Protein AF-A0A8T4J7F3-F1 (afdb_monomer)

Nearest PDB structures (foldseek):
  6cj0-assembly1_B  TM=8.030E-01  e=4.986E-14  Pseudomonas aeruginosa
  1u02-assembly1_A  TM=5.760E-01  e=5.512E-06  Thermoplasma acidophilum
  8hvq-assembly1_B-2  TM=5.254E-01  e=1.521E-05  Staphylococcus lugdunensis
  7myv-assembly1_A  TM=6.287E-01  e=4.673E-04  Plasmodium falciparum 3D7
  7eiy-assembly1_B  TM=3.004E-01  e=2.022E+00  Homo sapiens

Radius of gyration: 18.24 Å; Cα contacts (8 Å, |Δi|>4): 330; chains: 1; bounding box: 51×31×51 Å

Organism: NCBI:txid299421

Foldseek 3Di:
DAEDEPYLTAKYFPVNPPQPDPPVPGAAWDQFFDDPNHRGIIGGPVSLVVVQVVVVPDQYEHFYLAALVRVVRGHRHHDDHQWYHYNQNCFIHGNSHTDPVSNVVLVVVCVQFDQQCVLLVVLVVVCVCCVVLVFFDDKDDGPSFWIKTQGDPVSDDPCSQVVSQVVRVVRQWHWDDDPRMIIIGGNVRHSVVNVVVVVVD

Sequence (201 aa):
MFASDLDRTLIYSAAALGLTVPDAAAPRLLCVEVYESKPLSYLTETAAELLATLAARTVFVPTTTRTREQYGRIHLPGPTPRYAVCANGGHLLVDGESDPDWHARVRERLTECAPLDEVRAHMLRTASGAEESGWVLKERVAEDLFAYLVVDRARLPDTYVKELGDWAAPRGWTVSLQGRKIYAVPRPLTKSAAIAALLVS

InterPro domains:
  IPR023214 HAD superfamily [G3DSA:3.40.50.1000] (1-131)
  IPR036412 HAD-like superfamily [SSF56784] (2-198)

Solvent-accessible surface area (backbone atoms only — not comparable to full-atom values): 11162 Å² total; per-residue (Å²): 114,47,75,40,54,36,80,84,69,61,31,24,38,82,94,62,60,74,81,83,58,61,76,95,69,54,77,60,70,40,77,31,24,59,53,96,92,34,84,47,30,29,34,41,50,69,55,40,55,53,46,20,57,47,41,74,75,38,57,39,26,51,41,28,70,44,37,64,74,63,49,72,44,52,57,70,61,54,70,83,55,52,36,36,30,21,44,27,28,51,31,42,26,53,75,80,41,70,41,63,69,59,31,51,55,46,56,59,57,52,68,80,28,61,57,65,67,60,54,49,51,46,55,54,57,74,42,61,64,27,77,83,65,52,16,63,74,45,80,46,72,44,90,90,66,32,38,35,37,35,43,38,75,93,56,49,64,88,58,50,62,55,54,52,25,66,66,32,42,87,38,38,29,45,54,47,79,55,93,51,31,42,37,44,38,42,63,84,57,30,51,65,60,44,55,52,54,65,76,79,105

Secondary structure (DSSP, 8-state):
-EEE--BTTTBB-GGGS---S-GGGPPPEEEEEEETTEEEEEEEHHHHHHHHHHHTTS-EEEB-SS-HHHHTTB--SSSPPSEEEEGGGTEEEETTEE-HHHHHHHHHHHTTS--HHHHHHHHHHHTTTHHHH--EEEEEEETTTEEEEEE-TTTS-TTHHHHHHHHHGGGTEEEEEETTEEEEEETT--HHHHHHHTT--

Mean predicted aligned error: 3.68 Å

Structure (mmCIF, N/CA/C/O backbone):
data_AF-A0A8T4J7F3-F1
#
_entry.id   AF-A0A8T4J7F3-F1
#
loop_
_atom_site.group_PDB
_atom_site.id
_atom_site.type_symbol
_atom_site.label_atom_id
_atom_site.label_alt_id
_atom_site.label_comp_id
_atom_site.label_asym_id
_atom_site.label_entity_id
_atom_site.label_seq_id
_atom_site.pdbx_PDB_ins_code
_atom_site.Cartn_x
_atom_site.Cartn_y
_atom_site.Cartn_z
_atom_site.occupancy
_atom_site.B_iso_or_equiv
_atom_site.auth_seq_id
_atom_site.auth_comp_id
_atom_site.auth_asym_id
_atom_site.auth_atom_id
_atom_site.pdbx_PDB_model_num
ATOM 1 N N . MET A 1 1 ? -21.076 5.315 3.535 1.00 90.75 1 MET A N 1
ATOM 2 C CA . MET A 1 1 ? -19.843 4.532 3.331 1.00 90.75 1 MET A CA 1
ATOM 3 C C . MET A 1 1 ? -18.663 5.468 3.513 1.00 90.75 1 MET A C 1
ATOM 5 O O . MET A 1 1 ? -18.728 6.590 3.026 1.00 90.75 1 MET A O 1
ATOM 9 N N . PHE A 1 2 ? -17.625 5.029 4.217 1.00 94.81 2 PHE A N 1
ATOM 10 C CA . PHE A 1 2 ? -16.369 5.748 4.409 1.00 94.81 2 PHE A CA 1
ATOM 11 C C . PHE A 1 2 ? -15.221 4.823 3.997 1.00 94.81 2 PHE A C 1
ATOM 13 O O . PHE A 1 2 ? -14.976 3.815 4.657 1.00 94.81 2 PHE A O 1
ATOM 20 N N . ALA A 1 3 ? -14.550 5.140 2.893 1.00 96.44 3 ALA A N 1
ATOM 21 C CA . ALA A 1 3 ? -13.358 4.426 2.453 1.00 96.44 3 ALA A CA 1
ATOM 22 C C . ALA A 1 3 ? -12.115 5.174 2.941 1.00 96.44 3 ALA A C 1
ATOM 24 O O . ALA A 1 3 ? -12.045 6.397 2.812 1.00 96.44 3 ALA A O 1
ATOM 25 N N . SER A 1 4 ? -11.141 4.457 3.498 1.00 96.81 4 SER A N 1
ATOM 26 C CA . SER A 1 4 ? -9.924 5.076 4.028 1.00 96.81 4 SER A CA 1
ATOM 27 C C . SER A 1 4 ? -8.691 4.282 3.649 1.00 96.81 4 SER A C 1
ATOM 29 O O . SER A 1 4 ? -8.689 3.052 3.732 1.00 96.81 4 SER A O 1
ATOM 31 N N . ASP A 1 5 ? -7.634 4.989 3.257 1.00 96.81 5 ASP A N 1
ATOM 32 C CA . ASP A 1 5 ? -6.314 4.380 3.188 1.00 96.81 5 ASP A CA 1
ATOM 33 C C . ASP A 1 5 ? -5.809 4.008 4.588 1.00 96.81 5 ASP A C 1
ATOM 35 O O . ASP A 1 5 ? -6.265 4.547 5.595 1.00 96.81 5 ASP A O 1
ATOM 39 N N . LEU A 1 6 ? -4.872 3.064 4.663 1.00 97.06 6 LEU A N 1
ATOM 40 C CA . LEU A 1 6 ? -4.340 2.585 5.939 1.00 97.06 6 LEU A CA 1
ATOM 41 C C . LEU A 1 6 ? -2.995 3.229 6.254 1.00 97.06 6 LEU A C 1
ATOM 43 O O . LEU A 1 6 ? -2.897 4.045 7.172 1.00 97.06 6 LEU A O 1
ATOM 47 N N . ASP A 1 7 ? -1.957 2.867 5.506 1.00 95.12 7 ASP A N 1
ATOM 48 C CA . ASP A 1 7 ? -0.596 3.308 5.783 1.00 95.12 7 ASP A CA 1
ATOM 49 C C . ASP A 1 7 ? -0.463 4.825 5.642 1.00 95.12 7 ASP A C 1
ATOM 51 O O . ASP A 1 7 ? -0.804 5.407 4.617 1.00 95.12 7 ASP A O 1
ATOM 55 N N . ARG A 1 8 ? 0.074 5.470 6.680 1.00 92.69 8 ARG A N 1
ATOM 56 C CA . ARG A 1 8 ? 0.231 6.931 6.769 1.00 92.69 8 ARG A CA 1
ATOM 57 C C . ARG A 1 8 ? -1.079 7.731 6.733 1.00 92.69 8 ARG A C 1
ATOM 59 O O . ARG A 1 8 ? -1.025 8.948 6.572 1.00 92.69 8 ARG A O 1
ATOM 66 N N . THR A 1 9 ? -2.215 7.067 6.935 1.0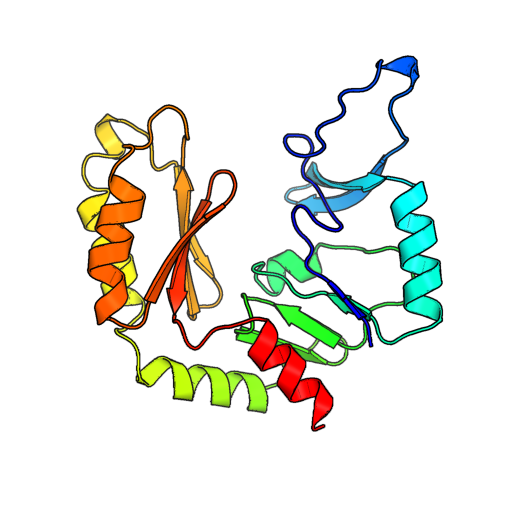0 94.94 9 THR A N 1
ATOM 67 C CA . THR A 1 9 ? -3.536 7.701 7.059 1.00 94.94 9 THR A CA 1
ATOM 68 C C . THR A 1 9 ? -4.198 7.319 8.380 1.00 94.94 9 THR A C 1
ATOM 70 O O . THR A 1 9 ? -4.496 8.187 9.191 1.00 94.94 9 THR A O 1
ATOM 73 N N . LEU A 1 10 ? -4.392 6.019 8.619 1.00 95.69 10 LEU A N 1
ATOM 74 C CA . LEU A 1 10 ? -4.932 5.497 9.877 1.00 95.69 10 LEU A CA 1
ATOM 75 C C . LEU A 1 10 ? -3.856 4.830 10.728 1.00 95.69 10 LEU A C 1
ATOM 77 O O . LEU A 1 10 ? -3.884 4.963 11.945 1.00 95.69 10 LEU A O 1
ATOM 81 N N . ILE A 1 11 ? -2.913 4.126 10.097 1.00 97.50 11 ILE A N 1
ATOM 82 C CA . ILE A 1 11 ? -1.871 3.361 10.784 1.00 97.50 11 ILE A CA 1
ATOM 83 C C . ILE A 1 11 ? -0.475 3.794 10.343 1.00 97.50 11 ILE A C 1
ATOM 85 O O . ILE A 1 11 ? -0.226 4.132 9.182 1.00 97.50 11 ILE A O 1
ATOM 89 N N . TYR A 1 12 ? 0.461 3.755 11.283 1.00 96.88 12 TYR A N 1
ATOM 90 C CA . TYR A 1 12 ? 1.817 4.256 11.113 1.00 96.88 12 TYR A CA 1
ATOM 91 C C . TYR A 1 12 ? 2.817 3.274 11.715 1.00 96.88 12 TYR A C 1
ATOM 93 O O . TYR A 1 12 ? 2.625 2.770 12.817 1.00 96.88 12 TYR A O 1
ATOM 101 N N . SER A 1 13 ? 3.931 3.035 11.025 1.00 95.00 13 SER A N 1
ATOM 102 C CA . SER A 1 13 ? 5.100 2.409 11.654 1.00 95.00 13 SER A CA 1
ATOM 103 C C . SER A 1 13 ? 5.732 3.357 12.672 1.00 95.00 13 SER A C 1
ATOM 105 O O . SER A 1 13 ? 5.628 4.571 12.493 1.00 95.00 13 SER A O 1
ATOM 107 N N . ALA A 1 14 ? 6.517 2.840 13.621 1.00 93.31 14 ALA A N 1
ATOM 108 C CA . ALA A 1 14 ? 7.257 3.667 14.584 1.00 93.31 14 ALA A CA 1
ATOM 109 C C . ALA A 1 14 ? 8.052 4.815 13.920 1.00 93.31 14 ALA A C 1
ATOM 111 O O . ALA A 1 14 ? 7.956 5.967 14.329 1.00 93.31 14 ALA A O 1
ATOM 112 N N . ALA A 1 15 ? 8.745 4.528 12.811 1.00 90.31 15 ALA A N 1
ATOM 113 C CA . ALA A 1 15 ? 9.530 5.513 12.059 1.00 90.31 15 ALA A CA 1
ATOM 114 C C . ALA A 1 15 ? 8.696 6.551 11.275 1.00 90.31 15 ALA A C 1
ATOM 116 O O . ALA A 1 15 ? 9.258 7.467 10.681 1.00 90.31 15 ALA A O 1
ATOM 117 N N . ALA A 1 16 ? 7.372 6.392 11.208 1.00 92.25 16 ALA A N 1
ATOM 118 C CA . ALA A 1 16 ? 6.469 7.250 10.441 1.00 92.25 16 ALA A CA 1
ATOM 119 C C . ALA A 1 16 ? 5.460 8.010 11.314 1.00 92.25 16 ALA A C 1
ATOM 121 O O . ALA A 1 16 ? 4.696 8.795 10.765 1.00 92.25 16 ALA A O 1
ATOM 122 N N . LEU A 1 17 ? 5.452 7.789 12.635 1.00 90.44 17 LEU A N 1
ATOM 123 C CA . LEU A 1 17 ? 4.518 8.441 13.561 1.00 90.44 17 LEU A CA 1
ATOM 124 C C . LEU A 1 17 ? 4.702 9.960 13.634 1.00 90.44 17 LEU A C 1
ATOM 126 O O . LEU A 1 17 ? 3.743 10.666 13.915 1.00 90.44 17 LEU A O 1
ATOM 130 N N . GLY A 1 18 ? 5.922 10.458 13.395 1.00 88.69 18 GLY A N 1
ATOM 131 C CA . GLY A 1 18 ? 6.192 11.897 13.363 1.00 88.69 18 GLY A CA 1
ATOM 132 C C . GLY A 1 18 ? 5.839 12.612 14.670 1.00 88.69 18 GLY A C 1
ATOM 133 O O . GLY A 1 18 ? 5.285 13.705 14.629 1.00 88.69 18 GLY A O 1
ATOM 134 N N . LEU A 1 19 ? 6.120 11.995 15.825 1.00 90.62 19 LEU A N 1
ATOM 135 C CA . LEU A 1 19 ? 5.852 12.586 17.138 1.00 90.62 19 LEU A CA 1
ATOM 136 C C . LEU A 1 19 ? 6.794 13.778 17.375 1.00 90.62 19 LEU A C 1
ATOM 138 O O . LEU A 1 19 ? 7.925 13.604 17.811 1.00 90.62 19 LEU A O 1
ATOM 142 N N . THR A 1 20 ? 6.338 14.987 17.039 1.00 90.81 20 THR A N 1
ATOM 143 C CA . THR A 1 20 ? 7.114 16.240 17.156 1.00 90.81 20 THR A CA 1
ATOM 144 C C . THR A 1 20 ? 6.835 17.006 18.453 1.00 90.81 20 THR A C 1
ATOM 146 O O . THR A 1 20 ? 7.316 18.123 18.627 1.00 90.81 20 THR A O 1
ATOM 149 N N . VAL A 1 21 ? 6.004 16.449 19.335 1.00 91.44 21 VAL A N 1
ATOM 150 C CA . VAL A 1 21 ? 5.673 17.020 20.648 1.00 91.44 21 VAL A CA 1
ATOM 151 C C . VAL A 1 21 ? 6.728 16.625 21.689 1.00 91.44 21 VAL A C 1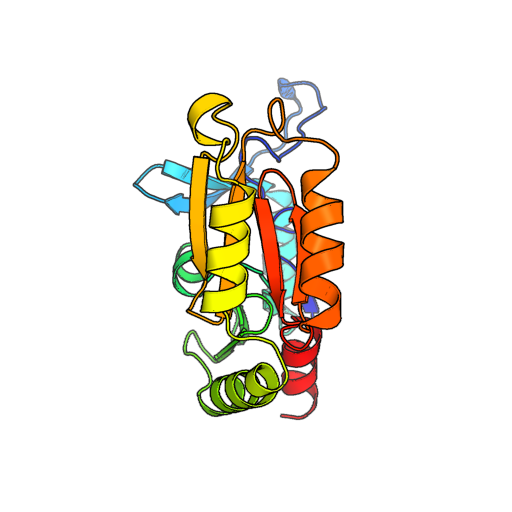
ATOM 153 O O . VAL A 1 21 ? 7.422 15.631 21.479 1.00 91.44 21 VAL A O 1
ATOM 156 N N . PRO A 1 22 ? 6.852 17.352 22.818 1.00 95.88 22 PRO A N 1
ATOM 157 C CA . PRO A 1 22 ? 7.705 16.920 23.922 1.00 95.88 22 PRO A CA 1
ATOM 158 C C . PRO A 1 22 ? 7.355 15.505 24.395 1.00 95.88 22 PRO A C 1
ATOM 160 O O . PRO A 1 22 ? 6.176 15.163 24.461 1.00 95.88 22 PRO A O 1
ATOM 163 N N . ASP A 1 23 ? 8.358 14.723 24.797 1.00 93.88 23 ASP A N 1
ATOM 164 C CA . ASP A 1 23 ? 8.197 13.302 25.148 1.00 93.88 23 ASP A CA 1
ATOM 165 C C . ASP A 1 23 ? 7.091 13.053 26.184 1.00 93.88 23 ASP A C 1
ATOM 167 O O . ASP A 1 23 ? 6.261 12.163 26.018 1.00 93.88 23 ASP A O 1
ATOM 171 N N . ALA A 1 24 ? 7.020 13.887 27.226 1.00 95.38 24 ALA A N 1
ATOM 172 C CA . ALA A 1 24 ? 6.002 13.782 28.275 1.00 95.38 24 ALA A CA 1
ATOM 173 C C . ALA A 1 24 ? 4.568 14.090 27.790 1.00 95.38 24 ALA A C 1
ATOM 175 O O . ALA A 1 24 ? 3.605 13.768 28.481 1.00 95.38 24 ALA A O 1
ATOM 176 N N . ALA A 1 25 ? 4.428 14.721 26.623 1.00 94.75 25 ALA A N 1
ATOM 177 C CA . ALA A 1 25 ? 3.161 15.049 25.977 1.00 94.75 25 ALA A CA 1
ATOM 178 C C . ALA A 1 25 ? 2.859 14.141 24.770 1.00 94.75 25 ALA A C 1
ATOM 180 O O . ALA A 1 25 ? 1.858 14.356 24.082 1.00 94.75 25 ALA A O 1
ATOM 181 N N . ALA A 1 26 ? 3.710 13.147 24.486 1.00 94.81 26 ALA A N 1
ATOM 182 C CA . ALA A 1 26 ? 3.474 12.203 23.405 1.00 94.81 26 ALA A CA 1
ATOM 183 C C . ALA A 1 26 ? 2.156 11.437 23.635 1.00 94.81 26 ALA A C 1
ATOM 185 O O . ALA A 1 26 ? 1.889 10.980 24.751 1.00 94.81 26 ALA A O 1
ATOM 186 N N . PRO A 1 27 ? 1.314 11.281 22.597 1.00 95.44 27 PRO A N 1
ATOM 187 C CA . PRO A 1 27 ? 0.062 10.557 22.735 1.00 95.44 27 PRO A CA 1
ATOM 188 C C . PRO A 1 27 ? 0.329 9.077 23.010 1.00 95.44 27 PRO A C 1
ATOM 190 O O . PRO A 1 27 ? 1.295 8.491 22.517 1.00 95.44 27 PRO A O 1
ATOM 193 N N . ARG A 1 28 ? -0.589 8.445 23.741 1.00 96.19 28 ARG A N 1
ATOM 194 C CA . ARG A 1 28 ? -0.602 6.990 23.889 1.00 96.19 28 ARG A CA 1
ATOM 195 C C . ARG A 1 28 ? -0.909 6.335 22.544 1.00 96.19 28 ARG A C 1
ATOM 197 O O . ARG A 1 28 ? -1.761 6.805 21.783 1.00 96.19 28 ARG A O 1
ATOM 204 N N . LEU A 1 29 ? -0.199 5.249 22.260 1.00 97.12 29 LEU A N 1
ATOM 205 C CA . LEU A 1 29 ? -0.282 4.515 21.003 1.00 97.12 29 LEU A CA 1
ATOM 206 C C . LEU A 1 29 ? -0.864 3.127 21.241 1.00 97.12 29 LEU A C 1
ATOM 208 O O . LEU A 1 29 ? -0.443 2.415 22.150 1.00 97.12 29 LEU A O 1
ATOM 212 N N . LEU A 1 30 ? -1.771 2.726 20.361 1.00 98.00 30 LEU A N 1
ATOM 213 C CA . LEU A 1 30 ? -2.292 1.376 20.263 1.00 98.00 30 LEU A CA 1
ATOM 214 C C . LEU A 1 30 ? -1.576 0.647 19.123 1.00 98.00 30 LEU A C 1
ATOM 216 O O . LEU A 1 30 ? -1.586 1.109 17.982 1.00 98.00 30 LEU A O 1
ATOM 220 N N . CYS A 1 31 ? -0.963 -0.496 19.427 1.00 98.38 31 CYS A N 1
ATOM 221 C CA . CYS A 1 31 ? -0.441 -1.407 18.411 1.00 98.38 31 CYS A CA 1
ATOM 222 C C . CYS A 1 31 ? -1.600 -2.200 17.799 1.00 98.38 31 CYS A C 1
ATOM 224 O O . CYS A 1 31 ? -2.357 -2.838 18.527 1.00 98.38 31 CYS A O 1
ATOM 226 N N . VAL A 1 32 ? -1.715 -2.176 16.473 1.00 98.25 32 VAL A N 1
ATOM 227 C CA . VAL A 1 32 ? -2.786 -2.858 15.724 1.00 98.25 32 VAL A CA 1
ATOM 228 C C . VAL A 1 32 ? -2.256 -3.863 14.710 1.00 98.25 32 VAL A C 1
ATOM 230 O O . VAL A 1 32 ? -3.028 -4.452 13.969 1.00 98.25 32 VAL A O 1
ATOM 233 N N . GLU A 1 33 ? -0.944 -4.059 14.633 1.00 98.50 33 GLU A N 1
ATOM 234 C CA . GLU A 1 33 ? -0.347 -5.039 13.733 1.00 98.50 33 GLU A CA 1
ATOM 235 C C . GLU A 1 33 ? 0.932 -5.597 14.345 1.00 98.50 33 GLU A C 1
ATOM 237 O O . GLU A 1 33 ? 1.810 -4.840 14.770 1.00 98.50 33 GLU A O 1
ATOM 242 N N . VAL A 1 34 ? 1.068 -6.920 14.321 1.00 97.75 34 VAL A N 1
ATOM 243 C CA . VAL A 1 34 ? 2.289 -7.629 14.708 1.00 97.75 34 VAL A CA 1
ATOM 244 C C . VAL A 1 34 ? 2.765 -8.473 13.531 1.00 97.75 34 VAL A C 1
ATOM 246 O O . VAL A 1 34 ? 1.981 -9.151 12.871 1.00 97.75 34 VAL A O 1
ATOM 249 N N . TYR A 1 35 ? 4.069 -8.449 13.276 1.00 96.44 35 TYR A N 1
ATOM 250 C CA . TYR A 1 35 ? 4.712 -9.263 12.252 1.00 96.44 35 TYR A CA 1
ATOM 251 C C . TYR A 1 35 ? 6.017 -9.840 12.795 1.00 96.44 35 TYR A C 1
ATOM 253 O O . TYR A 1 35 ? 6.804 -9.110 13.391 1.00 96.44 35 TYR A O 1
ATOM 261 N N . GLU A 1 36 ? 6.239 -11.147 12.622 1.00 95.88 36 GLU A N 1
ATOM 262 C CA . GLU A 1 36 ? 7.407 -11.856 13.181 1.00 95.88 36 GLU A CA 1
ATOM 263 C C . GLU A 1 36 ? 7.595 -11.581 14.688 1.00 95.88 36 GLU A C 1
ATOM 265 O O . GLU A 1 36 ? 8.696 -11.299 15.161 1.00 95.88 36 GLU A O 1
ATOM 270 N N . SER A 1 37 ? 6.486 -11.604 15.436 1.00 96.12 37 SER A N 1
ATOM 271 C CA . SER A 1 37 ? 6.429 -11.302 16.877 1.00 96.12 37 SER A CA 1
ATOM 272 C C . SER A 1 37 ? 6.894 -9.890 17.259 1.00 96.12 37 SER A C 1
ATOM 274 O O . SER A 1 37 ? 7.160 -9.619 18.429 1.00 96.12 37 SER A O 1
ATOM 276 N N . LYS A 1 38 ? 6.978 -8.970 16.292 1.00 97.25 38 LYS A N 1
ATOM 277 C CA . LYS A 1 38 ? 7.355 -7.572 16.507 1.00 97.25 38 LYS A CA 1
ATOM 278 C C . LYS A 1 38 ? 6.173 -6.647 16.208 1.00 97.25 38 LYS A C 1
ATOM 280 O O . LYS A 1 38 ? 5.572 -6.763 15.137 1.00 97.25 38 LYS A O 1
ATOM 285 N N . PRO A 1 39 ? 5.848 -5.713 17.116 1.00 97.44 39 PRO A N 1
ATOM 286 C CA . PRO A 1 39 ? 4.925 -4.619 16.838 1.00 97.44 39 PRO A CA 1
ATOM 287 C C . PRO A 1 39 ? 5.328 -3.846 15.577 1.00 97.44 39 PRO A C 1
ATOM 289 O O . PRO A 1 39 ? 6.474 -3.404 15.457 1.00 97.44 39 PRO A O 1
ATOM 292 N N . LEU A 1 40 ? 4.399 -3.694 14.634 1.00 97.38 40 LEU A N 1
ATOM 293 C CA . LEU A 1 40 ? 4.685 -3.139 13.312 1.00 97.38 40 LEU A CA 1
ATOM 294 C C . LEU A 1 40 ? 3.948 -1.825 13.045 1.00 97.38 40 LEU A C 1
ATOM 296 O O . LEU A 1 40 ? 4.592 -0.856 12.631 1.00 97.38 40 LEU A O 1
ATOM 300 N N . SER A 1 41 ? 2.639 -1.779 13.299 1.00 98.00 41 SER A N 1
ATOM 301 C CA . SER A 1 41 ? 1.805 -0.609 13.001 1.00 98.00 41 SER A CA 1
ATOM 302 C C . SER A 1 41 ? 0.987 -0.159 14.202 1.00 98.00 41 SER A C 1
ATOM 304 O O . SER A 1 41 ? 0.474 -0.970 14.974 1.00 98.00 41 SER A O 1
ATOM 306 N N . TYR A 1 42 ? 0.850 1.157 14.316 1.00 98.25 42 TYR A N 1
ATOM 307 C CA . TYR A 1 42 ? 0.246 1.836 15.449 1.00 98.25 42 TYR A CA 1
ATOM 308 C C . TYR A 1 42 ? -0.711 2.930 14.992 1.00 98.25 42 TYR A C 1
ATOM 310 O O . TYR A 1 42 ? -0.558 3.490 13.905 1.00 98.25 42 TYR A O 1
ATOM 318 N N . LEU A 1 43 ? -1.636 3.288 15.870 1.00 97.56 43 LEU A N 1
ATOM 319 C CA . LEU A 1 43 ? -2.422 4.517 15.805 1.00 97.56 43 LEU A CA 1
ATOM 320 C C . LEU A 1 43 ? -2.590 5.086 17.218 1.00 97.56 43 LEU A C 1
ATOM 322 O O . LEU A 1 43 ? -2.330 4.385 18.193 1.00 97.56 43 LEU A O 1
ATOM 326 N N . THR A 1 44 ? -2.955 6.358 17.362 1.00 97.12 44 THR A N 1
ATOM 327 C CA . THR A 1 44 ? -3.159 6.946 18.699 1.00 97.12 44 THR A CA 1
ATOM 328 C C . THR A 1 44 ? -4.425 6.390 19.345 1.00 97.12 44 THR A C 1
ATOM 330 O O . THR A 1 44 ? -5.391 6.105 18.646 1.00 97.12 44 THR A O 1
ATOM 333 N N . GLU A 1 45 ? -4.482 6.279 20.673 1.00 97.12 45 GLU A N 1
ATOM 334 C CA . GLU A 1 45 ? -5.713 5.816 21.347 1.00 97.12 45 GLU A CA 1
ATOM 335 C C . GLU A 1 45 ? -6.938 6.679 20.978 1.00 97.12 45 GLU A C 1
ATOM 337 O O . GLU A 1 45 ? -8.011 6.146 20.709 1.00 97.12 45 GLU A O 1
ATOM 342 N N . THR A 1 46 ? -6.765 7.993 20.805 1.00 96.31 46 THR A N 1
ATOM 343 C CA . THR A 1 46 ? -7.832 8.879 20.308 1.00 96.31 46 THR A CA 1
ATOM 344 C C . THR A 1 46 ? -8.310 8.500 18.901 1.00 96.31 46 THR A C 1
ATOM 346 O O . THR A 1 46 ? -9.511 8.470 18.640 1.00 96.31 46 THR A O 1
ATOM 349 N N . ALA A 1 47 ? -7.396 8.187 17.974 1.00 96.62 47 ALA A N 1
ATOM 350 C CA . ALA A 1 47 ? -7.779 7.723 16.641 1.00 96.62 47 ALA A CA 1
ATOM 351 C C . ALA A 1 47 ? -8.502 6.367 16.702 1.00 96.62 47 ALA A C 1
ATOM 353 O O . ALA A 1 47 ? -9.405 6.127 15.900 1.00 96.62 47 ALA A O 1
ATOM 354 N N . ALA A 1 48 ? -8.152 5.510 17.667 1.00 97.75 48 ALA A N 1
ATOM 355 C CA . ALA A 1 48 ? -8.791 4.213 17.865 1.00 97.75 48 ALA A CA 1
ATOM 356 C C . ALA A 1 48 ? -10.269 4.366 18.236 1.00 97.75 48 ALA A C 1
ATOM 358 O O . ALA A 1 48 ? -11.137 3.744 17.622 1.00 97.75 48 ALA A O 1
ATOM 359 N N . GLU A 1 49 ? -10.554 5.232 19.207 1.00 97.88 49 GLU A N 1
ATOM 360 C CA . GLU A 1 49 ? -11.909 5.525 19.680 1.00 97.88 49 GLU A CA 1
ATOM 361 C C . GLU A 1 49 ? -12.776 6.153 18.582 1.00 97.88 49 GLU A C 1
ATOM 363 O O . GLU A 1 49 ? -13.927 5.750 18.370 1.00 97.88 49 GLU A O 1
ATOM 368 N N . LEU A 1 50 ? -12.214 7.114 17.841 1.00 97.56 50 LEU A N 1
ATOM 369 C CA . LEU A 1 50 ? -12.901 7.763 16.724 1.00 97.56 50 LEU A CA 1
ATOM 370 C C . LEU A 1 50 ? -13.210 6.770 15.602 1.00 97.56 50 LEU A C 1
ATOM 372 O O . LEU A 1 50 ? -14.329 6.767 15.084 1.00 97.56 50 LEU A O 1
ATOM 376 N N . LEU A 1 51 ? -12.252 5.907 15.252 1.00 97.69 51 LEU A N 1
ATOM 377 C CA . LEU A 1 51 ? -12.443 4.885 14.228 1.00 97.69 51 LEU A CA 1
ATOM 378 C C . LEU A 1 51 ? -13.533 3.888 14.633 1.00 97.69 51 LEU A C 1
ATOM 380 O O . LEU A 1 51 ? -14.425 3.623 13.831 1.00 97.69 51 LEU A O 1
ATOM 384 N N . ALA A 1 52 ? -13.514 3.396 15.874 1.00 97.38 52 ALA A N 1
ATOM 385 C CA . ALA A 1 52 ? -14.532 2.474 16.373 1.00 97.38 52 ALA A CA 1
ATOM 386 C C . ALA A 1 52 ? -15.935 3.105 16.349 1.00 97.38 52 ALA A C 1
ATOM 388 O O . ALA A 1 52 ? -16.898 2.481 15.897 1.00 97.38 52 ALA A O 1
ATOM 389 N N . THR A 1 53 ? -16.044 4.369 16.767 1.00 97.38 53 THR A N 1
ATOM 390 C CA . THR A 1 53 ? -17.305 5.126 16.744 1.00 97.38 53 THR A CA 1
ATOM 391 C C . THR A 1 53 ? -17.819 5.329 15.319 1.00 97.38 53 THR A C 1
ATOM 393 O O . THR A 1 53 ? -19.014 5.183 15.057 1.00 97.38 53 THR A O 1
ATOM 396 N N . LEU A 1 54 ? -16.928 5.660 14.382 1.00 96.50 54 LEU A N 1
ATOM 397 C CA . LEU A 1 54 ? -17.271 5.831 12.973 1.00 96.50 54 LEU A CA 1
ATOM 398 C C . LEU A 1 54 ? -17.720 4.503 12.352 1.00 96.50 54 LEU A C 1
ATOM 400 O O . LEU A 1 54 ? -18.782 4.453 11.730 1.00 96.50 54 LEU A O 1
ATOM 404 N N . ALA A 1 55 ? -16.957 3.429 12.563 1.00 96.31 55 ALA A N 1
ATOM 405 C CA . ALA A 1 55 ? -17.237 2.102 12.019 1.00 96.31 55 ALA A CA 1
ATOM 406 C C . ALA A 1 55 ? -18.545 1.498 12.559 1.00 96.31 55 ALA A C 1
ATOM 408 O O . ALA A 1 55 ? -19.208 0.745 11.854 1.00 96.31 55 ALA A O 1
ATOM 409 N N . ALA A 1 56 ? -18.973 1.873 13.769 1.00 96.06 56 ALA A N 1
ATOM 410 C CA . ALA A 1 56 ? -20.273 1.477 14.312 1.00 96.06 56 ALA A CA 1
ATOM 411 C C . ALA A 1 56 ? -21.471 2.188 13.647 1.00 96.06 56 ALA A C 1
ATOM 413 O O . ALA A 1 56 ? -22.606 1.735 13.774 1.00 96.06 56 ALA A O 1
ATOM 414 N N . ARG A 1 57 ? -21.247 3.319 12.962 1.00 96.62 57 ARG A N 1
ATOM 415 C CA . ARG A 1 57 ? -22.311 4.188 12.419 1.00 96.62 57 ARG A CA 1
ATOM 416 C C . ARG A 1 57 ? -22.353 4.238 10.895 1.00 96.62 57 ARG A C 1
ATOM 418 O O . ARG A 1 57 ? -23.299 4.784 10.329 1.00 96.62 57 ARG A O 1
ATOM 425 N N . THR A 1 58 ? -21.333 3.727 10.212 1.00 95.69 58 THR A N 1
ATOM 426 C CA . THR A 1 58 ? -21.272 3.703 8.749 1.00 95.69 58 THR A CA 1
ATOM 427 C C . THR A 1 58 ? -20.499 2.493 8.248 1.00 95.69 58 THR A C 1
ATOM 429 O O . THR A 1 58 ? -19.667 1.935 8.954 1.00 95.69 58 THR A O 1
ATOM 432 N N . VAL A 1 59 ? -20.734 2.119 6.989 1.00 96.06 59 VAL A N 1
ATOM 433 C CA . VAL A 1 59 ? -19.924 1.106 6.303 1.00 96.06 59 VAL A CA 1
ATOM 434 C C . VAL A 1 59 ? -18.513 1.656 6.114 1.00 96.06 59 VAL A C 1
ATOM 436 O O . VAL A 1 59 ? -18.298 2.521 5.261 1.00 96.06 59 VAL A O 1
ATOM 439 N N . PHE A 1 60 ? -17.578 1.173 6.925 1.00 97.38 60 PHE A N 1
ATOM 440 C CA . PHE A 1 60 ? -16.156 1.463 6.813 1.00 97.38 60 PHE A CA 1
ATOM 441 C C . PHE A 1 60 ? -15.482 0.477 5.850 1.00 97.38 60 PHE A C 1
ATOM 443 O O . PHE A 1 60 ? -15.711 -0.726 5.949 1.00 97.38 60 PHE A O 1
ATOM 450 N N . VAL A 1 61 ? -14.665 0.990 4.925 1.00 98.19 61 VAL A N 1
ATOM 451 C CA . VAL A 1 61 ? -13.949 0.194 3.917 1.00 98.19 61 VAL A CA 1
ATOM 452 C C . VAL A 1 61 ? -12.450 0.533 3.942 1.00 98.19 61 VAL A C 1
ATOM 454 O O . VAL A 1 61 ? -12.014 1.500 3.303 1.00 98.19 61 VAL A O 1
ATOM 457 N N . PRO A 1 62 ? -11.626 -0.238 4.673 1.00 98.19 62 PRO A N 1
ATOM 458 C CA . PRO A 1 62 ? -10.171 -0.182 4.559 1.00 98.19 62 PRO A CA 1
ATOM 459 C C . PRO A 1 62 ? -9.724 -0.348 3.111 1.00 98.19 62 PRO A C 1
ATOM 461 O O . PRO A 1 62 ? -10.185 -1.254 2.427 1.00 98.19 62 PRO A O 1
ATOM 464 N N . THR A 1 63 ? -8.835 0.515 2.628 1.00 97.94 63 THR A N 1
ATOM 465 C CA . THR A 1 63 ? -8.471 0.569 1.208 1.00 97.94 63 THR A CA 1
ATOM 466 C C . THR A 1 63 ? -6.967 0.764 1.026 1.00 97.94 63 THR A C 1
ATOM 468 O O . THR A 1 63 ? -6.464 1.882 0.974 1.00 97.94 63 THR A O 1
ATOM 471 N N . THR A 1 64 ? -6.216 -0.326 0.890 1.00 97.25 64 THR A N 1
ATOM 472 C CA . THR A 1 64 ? -4.753 -0.342 1.039 1.00 97.25 64 THR A CA 1
ATOM 473 C C . THR A 1 64 ? -4.009 -0.896 -0.183 1.00 97.25 64 THR A C 1
ATOM 475 O O . THR A 1 64 ? -4.555 -1.619 -1.018 1.00 97.25 64 THR A O 1
ATOM 478 N N . THR A 1 65 ? -2.731 -0.531 -0.310 1.00 95.62 65 THR A N 1
ATOM 479 C CA . THR A 1 65 ? -1.780 -1.173 -1.236 1.00 95.62 65 THR A CA 1
ATOM 480 C C . THR A 1 65 ? -1.237 -2.495 -0.691 1.00 95.62 65 THR A C 1
ATOM 482 O O . THR A 1 65 ? -0.628 -3.249 -1.441 1.00 95.62 65 THR A O 1
ATOM 485 N N . ARG A 1 66 ? -1.450 -2.802 0.593 1.00 96.25 66 ARG A N 1
ATOM 486 C CA . ARG A 1 66 ? -1.025 -4.063 1.215 1.00 96.25 66 ARG A CA 1
ATOM 487 C C . ARG A 1 66 ? -1.688 -5.275 0.565 1.00 96.25 66 ARG A C 1
ATOM 489 O O . ARG A 1 66 ? -2.844 -5.201 0.150 1.00 96.25 66 ARG A O 1
ATOM 496 N N . THR A 1 67 ? -0.961 -6.391 0.507 1.00 97.81 67 THR A N 1
ATOM 497 C CA . THR A 1 67 ? -1.519 -7.696 0.104 1.00 97.81 67 THR A CA 1
ATOM 498 C C . THR A 1 67 ? -2.597 -8.149 1.089 1.00 97.81 67 THR A C 1
ATOM 500 O O . THR A 1 67 ? -2.691 -7.609 2.195 1.00 97.81 67 THR A O 1
ATOM 503 N N . ARG A 1 68 ? -3.399 -9.157 0.727 1.00 97.75 68 ARG A N 1
ATOM 504 C CA . ARG A 1 68 ? -4.415 -9.708 1.637 1.00 97.75 68 ARG A CA 1
ATOM 505 C C . ARG A 1 68 ? -3.772 -10.275 2.896 1.00 97.75 68 ARG A C 1
ATOM 507 O O . ARG A 1 68 ? -4.223 -9.982 3.995 1.00 97.75 68 ARG A O 1
ATOM 514 N N . GLU A 1 69 ? -2.657 -10.988 2.744 1.00 97.44 69 GLU A N 1
ATOM 515 C CA . GLU A 1 69 ? -1.879 -11.514 3.870 1.00 97.44 69 GLU A CA 1
ATOM 516 C C . GLU A 1 69 ? -1.393 -10.399 4.813 1.00 97.44 69 GLU A C 1
ATOM 518 O O . GLU A 1 69 ? -1.480 -10.522 6.031 1.00 97.44 69 GLU A O 1
ATOM 523 N N . GLN A 1 70 ? -0.896 -9.285 4.265 1.00 97.44 70 GLN A N 1
ATOM 524 C CA . GLN A 1 70 ? -0.456 -8.138 5.063 1.00 97.44 70 GLN A CA 1
ATOM 525 C C . GLN A 1 70 ? -1.627 -7.426 5.746 1.00 97.44 70 GLN A C 1
ATOM 527 O O .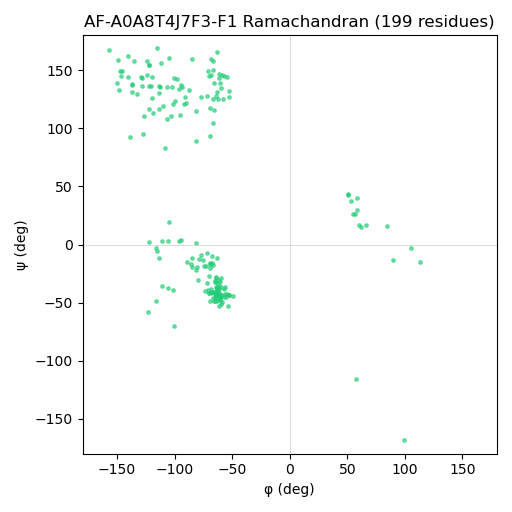 GLN A 1 70 ? -1.479 -6.966 6.874 1.00 97.44 70 GLN A O 1
ATOM 532 N N . TYR A 1 71 ? -2.770 -7.310 5.069 1.00 98.19 71 TYR A N 1
ATOM 533 C C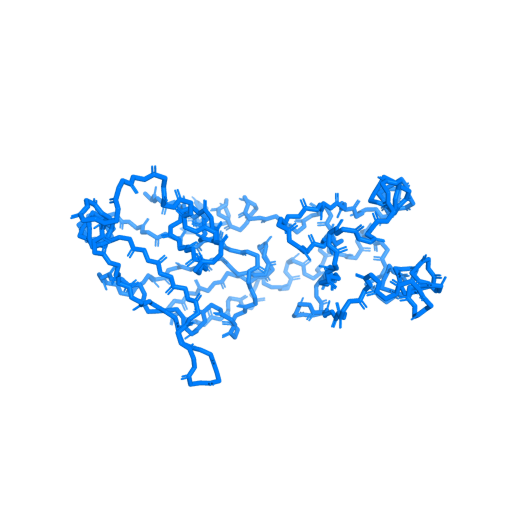A . TYR A 1 71 ? -3.984 -6.738 5.643 1.00 98.19 71 TYR A CA 1
ATOM 534 C C . TYR A 1 71 ? -4.546 -7.611 6.772 1.00 98.19 71 TYR A C 1
ATOM 536 O O . TYR A 1 71 ? -4.906 -7.081 7.817 1.00 98.19 71 TYR A O 1
ATOM 544 N N . GLY A 1 72 ? -4.530 -8.937 6.615 1.00 97.31 72 GLY A N 1
ATOM 545 C CA . GLY A 1 72 ? -5.037 -9.889 7.609 1.00 97.31 72 GLY A CA 1
ATOM 546 C C . GLY A 1 72 ? -4.293 -9.880 8.950 1.00 97.31 72 GLY A C 1
ATOM 547 O O . GLY A 1 72 ? -4.779 -10.448 9.919 1.00 97.31 72 GLY A O 1
ATOM 548 N N . ARG A 1 73 ? -3.134 -9.215 9.034 1.00 97.69 73 ARG A N 1
ATOM 549 C CA . ARG A 1 73 ? -2.388 -9.005 10.288 1.00 97.69 73 ARG A CA 1
ATOM 550 C C . ARG A 1 73 ? -2.874 -7.788 11.077 1.00 97.69 73 ARG A C 1
ATOM 552 O O . ARG A 1 73 ? -2.419 -7.578 12.201 1.00 97.69 73 ARG A O 1
ATOM 559 N N . ILE A 1 74 ? -3.715 -6.946 10.474 1.00 98.00 74 ILE A N 1
ATOM 560 C CA . ILE A 1 74 ? -4.156 -5.678 11.051 1.00 98.00 74 ILE A CA 1
ATOM 561 C C . ILE A 1 74 ? -5.444 -5.907 11.837 1.00 98.00 74 ILE A C 1
ATOM 563 O O . ILE A 1 74 ? -6.468 -6.304 11.286 1.00 98.00 74 ILE A O 1
ATOM 567 N N . HIS A 1 75 ? -5.409 -5.593 13.125 1.00 96.38 75 HIS A N 1
ATOM 568 C CA . HIS A 1 75 ? -6.541 -5.668 14.039 1.00 96.38 75 HIS A CA 1
ATOM 569 C C . HIS A 1 75 ? -7.004 -4.245 14.377 1.00 96.38 75 HIS A C 1
ATOM 571 O O . HIS A 1 75 ? -6.595 -3.661 15.382 1.00 96.38 75 HIS A O 1
ATOM 577 N N . LEU A 1 76 ? -7.821 -3.656 13.497 1.00 96.94 76 LEU A N 1
ATOM 578 C CA . LEU A 1 76 ? -8.381 -2.321 13.723 1.00 96.94 76 LEU A CA 1
ATOM 579 C C . LEU A 1 76 ? -9.429 -2.345 14.853 1.00 96.94 76 LEU A C 1
ATOM 581 O O . LEU A 1 76 ? -10.172 -3.318 14.976 1.00 96.94 76 LEU A O 1
ATOM 585 N N . PRO A 1 77 ? -9.520 -1.276 15.663 1.00 96.38 77 PRO A N 1
ATOM 586 C CA . PRO A 1 77 ? -10.539 -1.152 16.697 1.00 96.38 77 PRO A CA 1
ATOM 587 C C . PRO A 1 77 ? -11.940 -0.986 16.093 1.00 96.38 77 PRO A C 1
ATOM 589 O O . PRO A 1 77 ? -12.120 -0.313 15.077 1.00 96.38 77 PRO A O 1
ATOM 592 N N . GLY A 1 78 ? -12.941 -1.544 16.775 1.00 95.38 78 GLY A N 1
ATOM 593 C CA . GLY A 1 78 ? -14.341 -1.510 16.354 1.00 95.38 78 GLY A CA 1
ATOM 594 C C . GLY A 1 78 ? -14.799 -2.793 15.652 1.00 95.38 78 GLY A C 1
ATOM 595 O O . GLY A 1 78 ? -14.117 -3.816 15.721 1.00 95.38 78 GLY A O 1
ATOM 596 N N . PRO A 1 79 ? -15.985 -2.767 15.017 1.00 95.25 79 PRO A N 1
ATOM 597 C CA . PRO A 1 79 ? -16.507 -3.909 14.274 1.00 95.25 79 PRO A CA 1
ATOM 598 C C . PRO A 1 79 ? -15.586 -4.297 13.113 1.00 95.25 79 PRO A C 1
ATOM 600 O O . PRO A 1 79 ? -15.042 -3.426 12.431 1.00 95.25 79 PRO A O 1
ATOM 603 N N . THR A 1 80 ? -15.465 -5.599 12.845 1.00 95.06 80 THR A N 1
ATOM 604 C CA . THR A 1 80 ? -14.748 -6.096 11.666 1.00 95.06 80 THR A CA 1
ATOM 605 C C . THR A 1 80 ? -15.380 -5.521 10.393 1.00 95.06 80 THR A C 1
ATOM 607 O O . THR A 1 80 ? -16.588 -5.681 10.193 1.00 95.06 80 THR A O 1
ATOM 610 N N . PRO A 1 81 ? -14.605 -4.851 9.521 1.00 96.50 81 PRO A N 1
ATOM 611 C CA . PRO A 1 81 ? -15.134 -4.312 8.277 1.00 96.50 81 PRO A CA 1
ATOM 612 C C . PRO A 1 81 ? -15.658 -5.429 7.375 1.00 96.50 81 PRO A C 1
ATOM 614 O O . PRO A 1 81 ? -14.915 -6.346 7.030 1.00 96.50 81 PRO A O 1
ATOM 617 N N . ARG A 1 82 ? -16.922 -5.319 6.949 1.00 96.50 82 ARG A N 1
ATOM 618 C CA . ARG A 1 82 ? -17.519 -6.233 5.962 1.00 96.50 82 ARG A CA 1
ATOM 619 C C . ARG A 1 82 ? -16.789 -6.186 4.622 1.00 96.50 82 ARG A C 1
ATOM 621 O O . ARG A 1 82 ? -16.673 -7.205 3.956 1.00 96.50 82 ARG A O 1
ATOM 628 N N . TYR A 1 83 ? -16.311 -5.010 4.223 1.00 98.06 83 TYR A N 1
ATOM 629 C CA . TYR A 1 83 ? -15.593 -4.828 2.968 1.00 98.06 83 TYR A CA 1
ATOM 630 C C . TYR A 1 83 ? -14.184 -4.316 3.219 1.00 98.06 83 TYR A C 1
ATOM 632 O O . TYR A 1 83 ? -13.983 -3.463 4.083 1.00 98.06 83 TYR A O 1
ATOM 640 N N . ALA A 1 84 ? -13.227 -4.768 2.414 1.00 98.44 84 ALA A N 1
ATOM 641 C CA . ALA A 1 84 ? -11.895 -4.177 2.352 1.00 98.44 84 ALA A CA 1
ATOM 642 C C . ALA A 1 84 ? -11.341 -4.240 0.929 1.00 98.44 84 ALA A C 1
ATOM 644 O O . ALA A 1 84 ? -11.626 -5.163 0.177 1.00 98.44 84 ALA A O 1
ATOM 645 N N . VAL A 1 85 ? -10.522 -3.267 0.558 1.00 98.56 85 VAL A N 1
ATOM 646 C CA . VAL A 1 85 ? -9.801 -3.241 -0.711 1.00 98.56 85 VAL A CA 1
ATOM 647 C C . VAL A 1 85 ? -8.322 -3.461 -0.423 1.00 98.56 85 VAL A C 1
ATOM 649 O O . VAL A 1 85 ? -7.687 -2.662 0.268 1.00 98.56 85 VAL A O 1
ATOM 652 N N . CYS A 1 86 ? -7.763 -4.530 -0.979 1.00 98.50 86 CYS A N 1
ATOM 653 C CA . CYS A 1 86 ? -6.352 -4.886 -0.856 1.00 98.50 86 CYS A CA 1
ATOM 654 C C . CYS A 1 86 ? -5.650 -4.814 -2.216 1.00 98.50 86 CYS A C 1
ATOM 656 O O . CYS A 1 86 ? -6.280 -4.679 -3.269 1.00 98.50 86 CYS A O 1
ATOM 658 N N . ALA A 1 87 ? -4.320 -4.906 -2.189 1.00 97.75 87 ALA A N 1
ATOM 659 C CA . ALA A 1 87 ? -3.458 -4.933 -3.366 1.00 97.75 87 ALA A CA 1
ATOM 660 C C . ALA A 1 87 ? -3.764 -3.787 -4.351 1.00 97.75 87 ALA A C 1
ATOM 662 O O . ALA A 1 87 ? -3.859 -3.990 -5.558 1.00 97.75 87 ALA A O 1
ATOM 663 N N . ASN A 1 88 ? -3.975 -2.579 -3.816 1.00 97.44 88 ASN A N 1
ATOM 664 C CA . ASN A 1 88 ? -4.281 -1.367 -4.580 1.00 97.44 88 ASN A CA 1
ATOM 665 C C . ASN A 1 88 ? -5.541 -1.461 -5.464 1.00 97.44 88 ASN A C 1
ATOM 667 O O . ASN A 1 88 ? -5.609 -0.808 -6.501 1.00 97.44 88 ASN A O 1
ATOM 671 N N . GLY A 1 89 ? -6.536 -2.256 -5.064 1.00 97.50 89 GLY A N 1
ATOM 672 C CA . GLY A 1 89 ? -7.728 -2.518 -5.880 1.00 97.50 89 GLY A CA 1
ATOM 673 C C . GLY A 1 89 ? -7.745 -3.899 -6.526 1.00 97.50 89 GLY A C 1
ATOM 674 O O . GLY A 1 89 ? -8.726 -4.250 -7.169 1.00 97.50 89 GLY A O 1
ATOM 675 N N . GLY A 1 90 ? -6.691 -4.696 -6.349 1.00 97.62 90 GLY A N 1
ATOM 676 C CA . GLY A 1 90 ? -6.587 -6.038 -6.917 1.00 97.62 90 GLY A CA 1
ATOM 677 C C . GLY A 1 90 ? -7.509 -7.078 -6.306 1.00 97.62 90 GLY A C 1
ATOM 678 O O . GLY A 1 90 ? -7.901 -8.036 -6.971 1.00 97.62 90 GLY A O 1
ATOM 679 N N . HIS A 1 91 ? -7.865 -6.862 -5.044 1.00 98.38 91 HIS A N 1
ATOM 680 C CA . HIS A 1 91 ? -8.797 -7.700 -4.317 1.00 98.38 91 HIS A CA 1
ATOM 681 C C . HIS A 1 91 ? -9.815 -6.819 -3.610 1.00 98.38 91 HIS A C 1
ATOM 683 O O . HIS A 1 91 ? -9.448 -5.883 -2.896 1.00 98.38 91 HIS A O 1
ATOM 689 N N . LEU A 1 92 ? -11.082 -7.156 -3.809 1.00 98.31 92 LEU A N 1
ATOM 690 C CA . LEU A 1 92 ? -12.189 -6.696 -2.997 1.00 98.31 92 LEU A CA 1
ATOM 691 C C . LEU A 1 92 ? -12.529 -7.848 -2.057 1.00 98.31 92 LEU A C 1
ATOM 693 O O . LEU A 1 92 ? -12.792 -8.952 -2.521 1.00 98.31 92 LEU A O 1
ATOM 697 N N . LEU A 1 93 ? -12.449 -7.609 -0.756 1.00 98.31 93 LEU A N 1
ATOM 698 C CA . LEU A 1 93 ? -12.821 -8.577 0.260 1.00 98.31 93 LEU A CA 1
ATOM 699 C C . LEU A 1 93 ? -14.270 -8.343 0.674 1.00 98.31 93 LEU A C 1
ATOM 701 O O . LEU A 1 93 ? -14.649 -7.197 0.919 1.00 98.31 93 LEU A O 1
ATOM 705 N N . VAL A 1 94 ? -15.038 -9.421 0.791 1.00 97.88 94 VAL A N 1
ATOM 706 C CA . VAL A 1 94 ? -16.383 -9.464 1.365 1.00 97.88 94 VAL A CA 1
ATOM 707 C C . VAL A 1 94 ? -16.344 -10.457 2.518 1.00 97.88 94 VAL A C 1
ATOM 709 O O . VAL A 1 94 ? -16.032 -11.627 2.324 1.00 97.88 94 VAL A O 1
ATOM 712 N N . ASP A 1 95 ? -16.585 -9.965 3.730 1.00 96.62 95 ASP A N 1
ATOM 713 C CA . ASP A 1 95 ? -16.520 -10.738 4.973 1.00 96.62 95 ASP A CA 1
ATOM 714 C C . ASP A 1 95 ? -15.180 -11.485 5.147 1.00 96.62 95 ASP A C 1
ATOM 716 O O . ASP A 1 95 ? -15.113 -12.602 5.649 1.00 96.62 95 ASP A O 1
ATOM 720 N N . GLY A 1 96 ? -14.088 -10.832 4.727 1.00 96.25 96 GLY A N 1
ATOM 721 C CA . GLY A 1 96 ? -12.716 -11.347 4.807 1.00 96.25 96 GLY A CA 1
ATOM 722 C C . GLY A 1 96 ? -12.258 -12.160 3.592 1.00 96.25 96 GLY A C 1
ATOM 723 O O . GLY A 1 96 ? -11.054 -12.334 3.410 1.00 96.25 96 GLY A O 1
ATOM 724 N N . GLU A 1 97 ? -13.177 -12.571 2.718 1.00 97.62 97 GLU A N 1
ATOM 725 C CA . GLU A 1 97 ? -12.889 -13.425 1.564 1.00 97.62 97 GLU A CA 1
ATOM 726 C C . GLU A 1 97 ? -12.793 -12.627 0.265 1.00 97.62 97 GLU A C 1
ATOM 728 O O . GLU A 1 97 ? -13.530 -11.668 0.055 1.00 97.62 97 GLU A O 1
ATOM 733 N N . SER A 1 98 ? -11.882 -13.010 -0.633 1.00 97.75 98 SER A N 1
ATOM 734 C CA . SER A 1 98 ? -11.730 -12.311 -1.915 1.00 97.75 98 SER A CA 1
ATOM 735 C C . SER A 1 98 ? -12.903 -12.601 -2.843 1.00 97.75 98 SER A C 1
ATOM 737 O O . SER A 1 98 ? -13.163 -13.758 -3.158 1.00 97.75 98 SER A O 1
ATOM 739 N N . ASP A 1 99 ? -13.517 -11.547 -3.373 1.00 98.00 99 ASP A N 1
ATOM 740 C CA . ASP A 1 99 ? -14.515 -11.627 -4.435 1.00 98.00 99 ASP A CA 1
ATOM 741 C C . ASP A 1 99 ? -13.855 -12.141 -5.737 1.00 98.00 99 ASP A C 1
ATOM 743 O O . ASP A 1 99 ? -12.946 -11.480 -6.272 1.00 98.00 99 ASP A O 1
ATOM 747 N N . PRO A 1 100 ? -14.254 -13.327 -6.239 1.00 97.50 100 PRO A N 1
ATOM 748 C CA . PRO A 1 100 ? -13.661 -13.923 -7.431 1.00 97.50 100 PRO A CA 1
ATOM 749 C C . PRO A 1 100 ? -14.056 -13.191 -8.720 1.00 97.50 100 PRO A C 1
ATOM 751 O O . PRO A 1 100 ? -13.224 -13.080 -9.623 1.00 97.50 100 PRO A O 1
ATOM 754 N N . ASP A 1 101 ? -15.271 -12.644 -8.801 1.00 97.38 101 ASP A N 1
ATOM 755 C CA . ASP A 1 101 ? -15.764 -11.938 -9.987 1.00 97.38 101 ASP A CA 1
ATOM 756 C C . ASP A 1 101 ? -15.037 -10.605 -10.148 1.00 97.38 101 ASP A C 1
ATOM 758 O O . ASP A 1 101 ? -14.609 -10.236 -11.247 1.00 97.38 101 ASP A O 1
ATOM 762 N N . TRP A 1 102 ? -14.829 -9.891 -9.038 1.00 97.44 102 TRP A N 1
ATOM 763 C CA . TRP A 1 102 ? -13.992 -8.698 -9.038 1.00 97.44 102 TRP A CA 1
ATOM 764 C C . TRP A 1 102 ? -12.559 -9.022 -9.470 1.00 97.44 102 TRP A C 1
ATOM 766 O O . TRP A 1 102 ? -12.010 -8.342 -10.342 1.00 97.44 102 TRP A O 1
ATOM 776 N N . HIS A 1 103 ? -11.952 -10.065 -8.897 1.00 97.75 103 HIS A N 1
ATOM 777 C CA . HIS A 1 103 ? -10.574 -10.421 -9.226 1.00 97.75 103 HIS A CA 1
ATOM 778 C C . HIS A 1 103 ? -10.419 -10.831 -10.700 1.00 97.75 103 HIS A C 1
ATOM 780 O O . HIS A 1 103 ? -9.453 -10.424 -11.348 1.00 97.75 103 HIS A O 1
ATOM 786 N N . ALA A 1 104 ? -11.388 -11.557 -11.266 1.00 97.94 104 ALA A N 1
ATOM 787 C CA . ALA A 1 104 ? -11.412 -11.897 -12.687 1.00 97.94 104 ALA A CA 1
ATOM 788 C C . ALA A 1 104 ? -11.460 -10.642 -13.577 1.00 97.94 104 ALA A C 1
ATOM 790 O O . ALA A 1 104 ? -10.656 -10.512 -14.500 1.00 97.94 104 ALA A O 1
ATOM 791 N N . ARG A 1 105 ? -12.320 -9.666 -13.248 1.00 97.62 105 ARG A N 1
ATOM 792 C CA . ARG A 1 105 ? -12.391 -8.373 -13.959 1.00 97.62 105 ARG A CA 1
ATOM 793 C C . ARG A 1 105 ? -11.089 -7.584 -13.866 1.00 97.62 105 ARG A C 1
ATOM 795 O O . ARG A 1 105 ? -10.693 -6.932 -14.829 1.00 97.62 105 ARG A O 1
ATOM 802 N N . VAL A 1 106 ? -10.415 -7.616 -12.714 1.00 97.75 106 VAL A N 1
ATOM 803 C CA . VAL A 1 106 ? -9.083 -7.014 -12.572 1.00 97.75 106 VAL A CA 1
ATOM 804 C C . VAL A 1 106 ? -8.109 -7.697 -13.527 1.00 97.75 106 VAL A C 1
ATOM 806 O O . VAL A 1 106 ? -7.478 -7.006 -14.321 1.00 97.75 106 VAL A O 1
ATOM 809 N N . ARG A 1 107 ? -8.009 -9.033 -13.491 1.00 97.69 107 ARG A N 1
ATOM 810 C CA . ARG A 1 107 ? -7.104 -9.805 -14.360 1.00 97.69 107 ARG A CA 1
ATOM 811 C C . ARG A 1 107 ? -7.329 -9.499 -15.839 1.00 97.69 107 ARG A C 1
ATOM 813 O O . ARG A 1 107 ? -6.352 -9.294 -16.549 1.00 97.69 107 ARG A O 1
ATOM 820 N N . GLU A 1 108 ? -8.582 -9.405 -16.273 1.00 97.81 108 GLU A N 1
ATOM 821 C CA . GLU A 1 108 ? -8.945 -9.034 -17.643 1.00 97.81 108 GLU A CA 1
ATOM 822 C C . GLU A 1 108 ? -8.409 -7.644 -18.017 1.00 97.81 108 GLU A C 1
ATOM 824 O O . GLU A 1 108 ? -7.678 -7.512 -18.996 1.00 97.81 108 GLU A O 1
ATOM 829 N N . ARG A 1 109 ? -8.653 -6.616 -17.194 1.00 96.44 109 ARG A N 1
ATOM 830 C CA . ARG A 1 109 ? -8.139 -5.251 -17.442 1.00 96.44 109 ARG A CA 1
ATOM 831 C C . ARG A 1 109 ? -6.616 -5.180 -17.482 1.00 96.44 109 ARG A C 1
ATOM 833 O O . ARG A 1 109 ? -6.052 -4.345 -18.182 1.00 96.44 109 ARG A O 1
ATOM 840 N N . LEU A 1 110 ? -5.931 -6.026 -16.712 1.00 97.38 110 LEU A N 1
ATOM 841 C CA . LEU A 1 110 ? -4.468 -6.051 -16.698 1.00 97.38 110 LEU A CA 1
ATOM 842 C C . LEU A 1 110 ? -3.865 -6.581 -18.005 1.00 97.38 110 LEU A C 1
ATOM 844 O O . LEU A 1 110 ? -2.693 -6.312 -18.257 1.00 97.38 110 LEU A O 1
ATOM 848 N N . THR A 1 111 ? -4.642 -7.263 -18.853 1.00 96.88 111 THR A N 1
ATOM 849 C CA . THR A 1 111 ? -4.174 -7.714 -20.178 1.00 96.88 111 THR A CA 1
ATOM 850 C C . THR A 1 111 ? -3.893 -6.561 -21.147 1.00 96.88 111 THR A C 1
ATOM 852 O O . THR A 1 111 ? -3.151 -6.739 -22.107 1.00 96.88 111 THR A O 1
ATOM 855 N N . GLU A 1 112 ? -4.418 -5.363 -20.871 1.00 96.44 112 GLU A N 1
ATOM 856 C CA . GLU A 1 112 ? -4.145 -4.138 -21.636 1.00 96.44 112 GLU A CA 1
ATOM 857 C C . GLU A 1 112 ? -2.768 -3.520 -21.316 1.00 96.44 112 GLU A C 1
ATOM 859 O O . GLU A 1 112 ? -2.338 -2.569 -21.970 1.00 96.44 112 GLU A O 1
ATOM 864 N N . CYS A 1 113 ? -2.075 -4.024 -20.290 1.00 98.19 113 CYS A N 1
ATOM 865 C CA . CYS A 1 113 ? -0.762 -3.550 -19.858 1.00 98.19 113 CYS A CA 1
ATOM 866 C C . CYS A 1 113 ? 0.341 -4.532 -20.273 1.00 98.19 113 CYS A C 1
ATOM 868 O O . CYS A 1 113 ? 0.094 -5.716 -20.497 1.00 98.19 113 CYS A O 1
ATOM 870 N N . ALA A 1 114 ? 1.593 -4.066 -20.304 1.00 98.31 114 ALA A N 1
ATOM 871 C CA . ALA A 1 114 ? 2.725 -4.979 -20.441 1.00 98.31 114 ALA A CA 1
ATOM 872 C C . ALA A 1 114 ? 2.746 -5.994 -19.278 1.00 98.31 114 ALA A C 1
ATOM 874 O O . ALA A 1 114 ? 2.397 -5.616 -18.150 1.00 98.31 114 ALA A O 1
ATOM 875 N N . PRO A 1 115 ? 3.184 -7.247 -19.506 1.00 98.19 115 PRO A N 1
ATOM 876 C CA . PRO A 1 115 ? 3.222 -8.274 -18.470 1.00 98.19 115 PRO A CA 1
ATOM 877 C C . PRO A 1 115 ? 4.052 -7.860 -17.250 1.00 98.19 115 PRO A C 1
ATOM 879 O O . PRO A 1 115 ? 5.108 -7.235 -17.380 1.00 98.19 115 PRO A O 1
ATOM 882 N N . LEU A 1 116 ? 3.614 -8.282 -16.059 1.00 98.12 116 LEU A N 1
ATOM 883 C CA . LEU A 1 116 ? 4.323 -8.033 -14.798 1.00 98.12 116 LEU A CA 1
ATOM 884 C C . LEU A 1 116 ? 5.791 -8.474 -14.869 1.00 98.12 116 LEU A C 1
ATOM 886 O O . LEU A 1 116 ? 6.667 -7.727 -14.438 1.00 98.12 116 LEU A O 1
ATOM 890 N N . ASP A 1 117 ? 6.068 -9.645 -15.444 1.00 97.94 117 ASP A N 1
ATOM 891 C CA . ASP A 1 117 ? 7.430 -10.173 -15.548 1.00 97.94 117 ASP A CA 1
ATOM 892 C C . ASP A 1 117 ? 8.346 -9.286 -16.400 1.00 97.94 117 ASP A C 1
ATOM 894 O O . ASP A 1 117 ? 9.523 -9.140 -16.074 1.00 97.94 117 ASP A O 1
ATOM 898 N N . GLU A 1 118 ? 7.822 -8.625 -17.440 1.00 98.12 118 GLU A N 1
ATOM 899 C CA . GLU A 1 118 ? 8.600 -7.671 -18.240 1.00 98.12 118 GLU A CA 1
ATOM 900 C C . GLU A 1 118 ? 9.017 -6.466 -17.388 1.00 98.12 118 GLU A C 1
ATOM 902 O O . GLU A 1 118 ? 10.193 -6.084 -17.371 1.00 98.12 118 GLU A O 1
ATOM 907 N N . VAL A 1 119 ? 8.059 -5.887 -16.657 1.00 98.12 119 VAL A N 1
ATOM 908 C CA . VAL A 1 119 ? 8.280 -4.707 -15.810 1.00 98.12 119 VAL A CA 1
ATOM 909 C C . VAL A 1 119 ? 9.205 -5.038 -14.650 1.00 98.12 119 VAL A C 1
ATOM 911 O O . VAL A 1 119 ? 10.175 -4.321 -14.411 1.00 98.12 119 VAL A O 1
ATOM 914 N N . ARG A 1 120 ? 8.963 -6.163 -13.979 1.00 96.69 120 ARG A N 1
ATOM 915 C CA . ARG A 1 120 ? 9.795 -6.678 -12.894 1.00 96.69 120 ARG A CA 1
ATOM 916 C C . ARG A 1 120 ? 11.228 -6.917 -13.364 1.00 96.69 120 ARG A C 1
ATOM 918 O O . ARG A 1 120 ? 12.174 -6.434 -12.744 1.00 96.69 120 ARG A O 1
ATOM 925 N N . ALA A 1 121 ? 11.403 -7.605 -14.491 1.00 95.88 121 ALA A N 1
ATOM 926 C CA . ALA A 1 121 ? 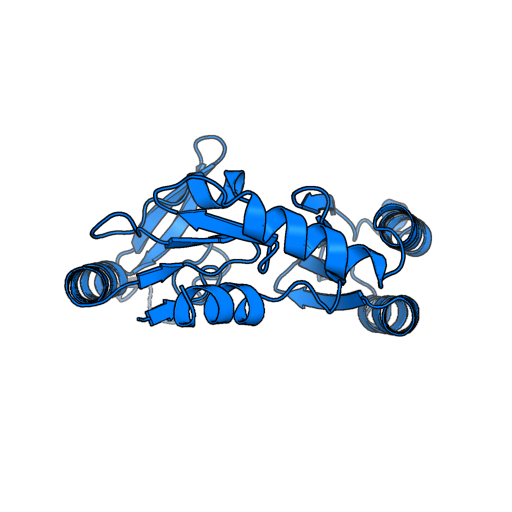12.726 -7.865 -15.037 1.00 95.88 121 ALA A CA 1
ATOM 927 C C . ALA A 1 121 ? 13.435 -6.562 -15.437 1.00 95.88 121 ALA A C 1
ATOM 929 O O . ALA A 1 121 ? 14.641 -6.443 -15.238 1.00 95.88 121 ALA A O 1
ATOM 930 N N . HIS A 1 122 ? 12.714 -5.565 -15.960 1.00 96.44 122 HIS A N 1
ATOM 931 C CA . HIS A 1 122 ? 13.296 -4.250 -16.220 1.00 96.44 122 HIS A CA 1
ATOM 932 C C . HIS A 1 122 ? 13.725 -3.540 -14.931 1.00 96.44 122 HIS A C 1
ATOM 934 O O . HIS A 1 122 ? 14.849 -3.055 -14.885 1.00 96.44 122 HIS A O 1
ATOM 940 N N . MET A 1 123 ? 12.893 -3.532 -13.882 1.00 95.00 123 MET A N 1
ATOM 941 C CA . MET A 1 123 ? 13.238 -2.947 -12.578 1.00 95.00 123 MET A CA 1
ATOM 942 C C . MET A 1 123 ? 14.532 -3.540 -12.012 1.00 95.00 123 MET A C 1
ATOM 944 O O . MET A 1 123 ? 15.397 -2.793 -11.561 1.00 95.00 123 MET A O 1
ATOM 948 N N . LEU A 1 124 ? 14.688 -4.866 -12.076 1.00 90.88 124 LEU A N 1
ATOM 949 C CA . LEU A 1 124 ? 15.899 -5.556 -11.626 1.00 90.88 124 LEU A CA 1
ATOM 950 C C . LEU A 1 124 ? 17.112 -5.244 -12.513 1.00 90.88 124 LEU A C 1
ATOM 952 O O . LEU A 1 124 ? 18.204 -4.999 -12.001 1.00 90.88 124 LEU A O 1
ATOM 956 N N . ARG A 1 125 ? 16.928 -5.206 -13.839 1.00 91.50 125 ARG A N 1
ATOM 957 C CA . ARG A 1 125 ? 18.003 -4.867 -14.786 1.00 91.50 125 ARG A CA 1
ATOM 958 C C . ARG A 1 125 ? 18.495 -3.430 -14.633 1.00 91.50 125 ARG A C 1
ATOM 960 O O . ARG A 1 125 ? 19.690 -3.195 -14.685 1.00 91.50 125 ARG A O 1
ATOM 967 N N . THR A 1 126 ? 17.611 -2.457 -14.441 1.00 90.69 126 THR A N 1
ATOM 968 C CA . THR A 1 126 ? 18.025 -1.052 -14.260 1.00 90.69 126 THR A CA 1
ATOM 969 C C . THR A 1 126 ? 18.489 -0.756 -12.843 1.00 90.69 126 THR A C 1
ATOM 971 O O . THR A 1 126 ? 19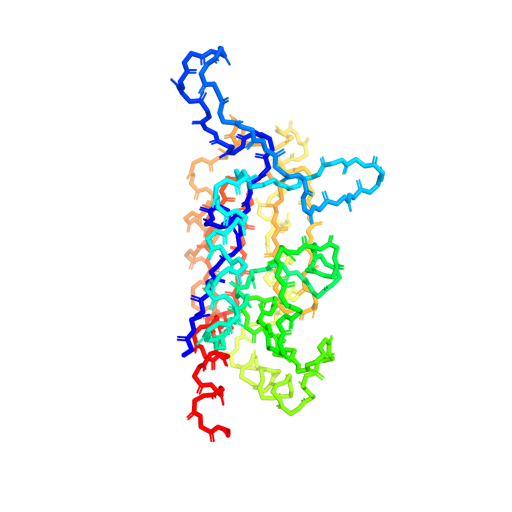.225 0.199 -12.622 1.00 90.69 126 THR A O 1
ATOM 974 N N . ALA A 1 127 ? 18.116 -1.602 -11.885 1.00 86.12 127 ALA A N 1
ATOM 975 C CA . ALA A 1 127 ? 18.758 -1.657 -10.583 1.00 86.12 127 ALA A CA 1
ATOM 976 C C . ALA A 1 127 ? 20.059 -2.484 -10.593 1.00 86.12 127 ALA A C 1
ATOM 978 O O . ALA A 1 127 ? 20.679 -2.632 -9.546 1.00 86.12 127 ALA A O 1
ATOM 979 N N . SER A 1 128 ? 20.507 -3.034 -11.727 1.00 67.44 128 SER A N 1
ATOM 980 C CA . SER A 1 128 ? 21.787 -3.750 -11.797 1.00 67.44 128 SER A CA 1
ATOM 981 C C . SER A 1 128 ? 22.930 -2.739 -11.631 1.00 67.44 128 SER A C 1
ATOM 983 O O . SER A 1 128 ? 23.032 -1.788 -12.398 1.00 67.44 128 SER A O 1
ATOM 985 N N . GLY A 1 129 ? 23.722 -2.888 -10.565 1.00 61.53 129 GLY A N 1
ATOM 986 C CA . GLY A 1 129 ? 24.609 -1.848 -10.003 1.00 61.53 129 GLY A CA 1
ATOM 987 C C . GLY A 1 129 ? 24.173 -1.368 -8.606 1.00 61.53 129 GLY A C 1
ATOM 988 O O . GLY A 1 129 ? 24.961 -0.794 -7.850 1.00 61.53 129 GLY A O 1
ATOM 989 N N . ALA A 1 130 ? 22.936 -1.683 -8.202 1.00 60.16 130 ALA A N 1
ATOM 990 C CA . ALA A 1 130 ? 22.455 -1.542 -6.829 1.00 60.16 130 ALA A CA 1
ATOM 991 C C . ALA A 1 130 ? 23.107 -2.531 -5.859 1.00 60.16 130 ALA A C 1
ATOM 993 O O . ALA A 1 130 ? 23.007 -2.314 -4.661 1.00 60.16 130 ALA A O 1
ATOM 994 N N . GLU A 1 131 ? 23.766 -3.594 -6.328 1.00 59.88 131 GLU A N 1
ATOM 995 C CA . GLU A 1 131 ? 24.555 -4.478 -5.456 1.00 59.88 131 GLU A CA 1
ATOM 996 C C . GLU A 1 131 ? 25.818 -3.768 -4.948 1.00 59.88 131 GLU A C 1
ATOM 998 O O . GLU A 1 131 ? 26.119 -3.827 -3.759 1.00 59.88 131 GLU A O 1
ATOM 1003 N N . GLU A 1 132 ? 26.499 -3.011 -5.815 1.00 62.47 132 GLU A N 1
ATOM 1004 C CA . GLU A 1 132 ? 27.698 -2.238 -5.460 1.00 62.47 132 GLU A CA 1
ATOM 1005 C C . GLU A 1 132 ? 27.361 -0.994 -4.624 1.00 62.47 132 GLU A C 1
ATOM 1007 O O . GLU A 1 132 ? 28.045 -0.672 -3.653 1.00 62.47 132 GLU A O 1
ATOM 1012 N N . SER A 1 133 ? 26.272 -0.301 -4.966 1.00 68.50 133 SER A N 1
ATOM 1013 C CA . SER A 1 133 ? 25.793 0.875 -4.221 1.00 68.50 133 SER A CA 1
ATOM 1014 C C . SER A 1 133 ? 24.890 0.514 -3.028 1.00 68.50 133 SER A C 1
ATOM 1016 O O . SER A 1 133 ? 24.692 1.317 -2.114 1.00 68.50 133 SER A O 1
ATOM 1018 N N . GLY A 1 134 ? 24.365 -0.709 -2.982 1.00 81.12 134 GLY A N 1
ATOM 1019 C CA . GLY A 1 134 ? 23.542 -1.258 -1.902 1.00 81.12 134 GLY A CA 1
ATOM 1020 C C . GLY A 1 134 ? 22.175 -0.593 -1.708 1.00 81.12 134 GLY A C 1
ATOM 1021 O O . GLY A 1 134 ? 21.604 -0.715 -0.624 1.00 81.12 134 GLY A O 1
ATOM 1022 N N . TRP A 1 135 ? 21.655 0.168 -2.680 1.00 91.06 135 TRP A N 1
ATOM 1023 C CA . TRP A 1 135 ? 20.437 0.963 -2.457 1.00 91.06 135 TRP A CA 1
ATOM 1024 C C . TRP A 1 135 ? 19.138 0.163 -2.589 1.00 91.06 135 TRP A C 1
ATOM 1026 O O . TRP A 1 135 ? 18.133 0.564 -2.001 1.00 91.06 135 TRP A O 1
ATOM 1036 N N . VAL A 1 136 ? 19.127 -0.973 -3.295 1.00 93.38 136 VAL A N 1
ATOM 1037 C CA . VAL A 1 136 ? 17.988 -1.908 -3.297 1.00 93.38 136 VAL A CA 1
ATOM 1038 C C . VAL A 1 136 ? 18.181 -2.926 -2.184 1.00 93.38 136 VAL A C 1
ATOM 1040 O O . VAL A 1 136 ? 19.160 -3.659 -2.153 1.00 93.38 136 VAL A O 1
ATOM 1043 N N . LEU A 1 137 ? 17.217 -2.993 -1.269 1.00 92.69 137 LEU A N 1
ATOM 1044 C CA . LEU 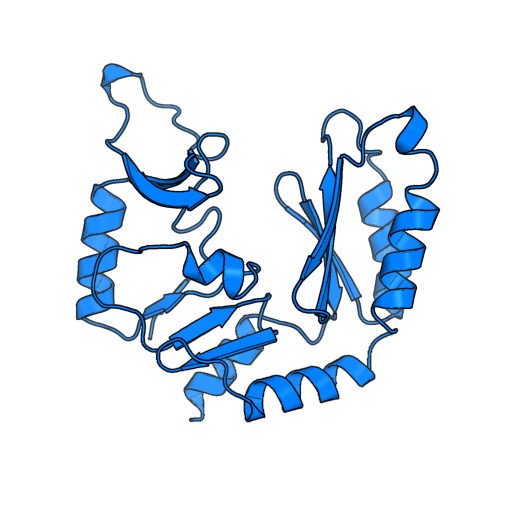A 1 137 ? 17.285 -3.862 -0.095 1.00 92.69 137 LEU A CA 1
ATOM 1045 C C . LEU A 1 137 ? 16.445 -5.122 -0.262 1.00 92.69 137 LEU A C 1
ATOM 1047 O O . LEU A 1 137 ? 16.811 -6.190 0.222 1.00 92.69 137 LEU A O 1
ATOM 1051 N N . LYS A 1 138 ? 15.266 -4.986 -0.877 1.00 93.38 138 LYS A N 1
ATOM 1052 C CA . LYS A 1 138 ? 14.340 -6.096 -1.122 1.00 93.38 138 LYS A CA 1
ATOM 1053 C C . LYS A 1 138 ? 13.539 -5.833 -2.383 1.00 93.38 138 LYS A C 1
ATOM 1055 O O . LYS A 1 138 ? 13.010 -4.742 -2.559 1.00 93.38 138 LYS A O 1
ATOM 1060 N N . GLU A 1 139 ? 13.348 -6.873 -3.173 1.00 93.94 139 GLU A N 1
ATOM 1061 C CA . GLU A 1 139 ? 12.326 -6.925 -4.209 1.00 93.94 139 GLU A CA 1
ATOM 1062 C C . GLU A 1 139 ? 11.100 -7.674 -3.676 1.00 93.94 139 GLU A C 1
ATOM 1064 O O . GLU A 1 139 ? 11.231 -8.639 -2.913 1.00 93.94 139 GLU A O 1
ATOM 1069 N N . ARG A 1 140 ? 9.899 -7.227 -4.042 1.00 96.62 140 ARG A N 1
ATOM 1070 C CA . ARG A 1 140 ? 8.649 -7.918 -3.735 1.00 96.62 140 ARG A CA 1
ATOM 1071 C C . ARG A 1 140 ? 7.684 -7.844 -4.911 1.00 96.62 140 ARG A C 1
ATOM 1073 O O . ARG A 1 140 ? 7.568 -6.812 -5.567 1.00 96.62 140 ARG A O 1
ATOM 1080 N N . VAL A 1 141 ? 6.944 -8.930 -5.092 1.00 97.81 141 VAL A N 1
ATOM 1081 C CA . VAL A 1 141 ? 5.742 -8.993 -5.923 1.00 97.81 141 VAL A CA 1
ATOM 1082 C C . VAL A 1 141 ? 4.540 -9.067 -4.988 1.00 97.81 141 VAL A C 1
ATOM 1084 O O . VAL A 1 141 ? 4.579 -9.771 -3.978 1.00 97.81 141 VAL A O 1
ATOM 1087 N N . ALA A 1 142 ? 3.500 -8.298 -5.287 1.00 97.25 142 ALA A N 1
ATOM 1088 C CA . ALA A 1 142 ? 2.263 -8.263 -4.525 1.00 97.25 142 ALA A CA 1
ATOM 1089 C C . ALA A 1 142 ? 1.158 -8.982 -5.305 1.00 97.25 142 ALA A C 1
ATOM 1091 O O . ALA A 1 142 ? 0.676 -8.453 -6.307 1.00 97.25 142 ALA A O 1
ATOM 1092 N N . GLU A 1 143 ? 0.769 -10.168 -4.822 1.00 96.38 143 GLU A N 1
ATOM 1093 C CA . GLU A 1 143 ? -0.380 -10.959 -5.315 1.00 96.38 143 GLU A CA 1
ATOM 1094 C C . GLU A 1 143 ? -0.338 -11.249 -6.831 1.00 96.38 143 GLU A C 1
ATOM 1096 O O . GLU A 1 143 ? -1.375 -11.399 -7.465 1.00 96.38 143 GLU A O 1
ATOM 1101 N N . ASP A 1 144 ? 0.853 -11.281 -7.438 1.00 97.12 144 ASP A N 1
ATOM 1102 C CA . ASP A 1 144 ? 1.051 -11.385 -8.894 1.00 97.12 144 ASP A CA 1
ATOM 1103 C C . ASP A 1 144 ? 0.356 -10.278 -9.712 1.00 97.12 144 ASP A C 1
ATOM 1105 O O . ASP A 1 144 ? 0.009 -10.473 -10.879 1.00 97.12 144 ASP A O 1
ATOM 1109 N N . LEU A 1 145 ? 0.142 -9.107 -9.101 1.00 97.88 145 LEU A N 1
ATOM 1110 C CA . LEU A 1 145 ? -0.520 -7.955 -9.725 1.00 97.88 145 LEU A CA 1
ATOM 1111 C C . LEU A 1 145 ? 0.430 -6.785 -9.979 1.00 97.88 145 LEU A C 1
ATOM 1113 O O . LEU A 1 145 ? 0.277 -6.064 -10.962 1.00 97.88 145 LEU A O 1
ATOM 1117 N N . PHE A 1 146 ? 1.391 -6.558 -9.085 1.00 98.19 146 PHE A N 1
ATOM 1118 C CA . PHE A 1 146 ? 2.343 -5.456 -9.199 1.00 98.19 146 PHE A CA 1
ATOM 1119 C C . PHE A 1 146 ? 3.630 -5.733 -8.415 1.00 98.19 146 PHE A C 1
ATOM 1121 O O . PHE A 1 146 ? 3.689 -6.653 -7.597 1.00 98.19 146 PHE A O 1
ATOM 1128 N N . ALA A 1 147 ? 4.665 -4.924 -8.645 1.00 98.00 147 ALA A N 1
ATOM 1129 C CA . ALA A 1 147 ? 5.968 -5.081 -8.004 1.00 98.00 147 ALA A CA 1
ATOM 1130 C C . ALA A 1 147 ? 6.375 -3.827 -7.226 1.00 98.00 147 ALA A C 1
ATOM 1132 O O . ALA A 1 147 ? 5.958 -2.704 -7.528 1.00 98.00 147 ALA A O 1
ATOM 1133 N N . TYR A 1 148 ? 7.222 -4.017 -6.217 1.00 97.31 148 TYR A N 1
ATOM 1134 C CA . TYR A 1 148 ? 7.875 -2.909 -5.538 1.00 97.31 148 TYR A CA 1
ATOM 1135 C C . TYR A 1 148 ? 9.278 -3.252 -5.041 1.00 97.31 148 TYR A C 1
ATOM 1137 O O . TYR A 1 148 ? 9.573 -4.381 -4.646 1.00 97.31 148 TYR A O 1
ATOM 1145 N N . LEU A 1 149 ? 10.131 -2.230 -5.005 1.00 96.31 149 LEU A N 1
ATOM 1146 C CA . LEU A 1 149 ? 11.456 -2.280 -4.392 1.00 96.31 149 LEU A CA 1
ATOM 1147 C C . LEU A 1 149 ? 11.413 -1.592 -3.034 1.00 96.31 149 LEU A C 1
ATOM 1149 O O . LEU A 1 149 ? 10.863 -0.500 -2.910 1.00 96.31 149 LEU A O 1
ATOM 1153 N N . VAL A 1 150 ? 12.023 -2.198 -2.021 1.00 95.06 150 VAL A N 1
ATOM 1154 C CA . VAL A 1 150 ? 12.376 -1.531 -0.766 1.00 95.06 150 VAL A CA 1
ATOM 1155 C C . VAL A 1 150 ? 13.783 -0.980 -0.914 1.00 95.06 150 VAL A C 1
ATOM 1157 O O . VAL A 1 150 ? 14.699 -1.735 -1.236 1.00 95.06 150 VAL A O 1
ATOM 1160 N N . VAL A 1 151 ? 13.952 0.311 -0.647 1.00 95.12 151 VAL A N 1
ATOM 1161 C CA . VAL A 1 151 ? 15.190 1.035 -0.945 1.00 95.12 151 VAL A CA 1
ATOM 1162 C C . VAL A 1 151 ? 15.812 1.690 0.290 1.00 95.12 151 VAL A C 1
ATOM 1164 O O . VAL A 1 151 ? 15.128 2.022 1.273 1.00 95.12 151 VAL A O 1
ATOM 1167 N N . ASP A 1 152 ? 17.124 1.889 0.246 1.00 93.56 152 ASP A N 1
ATOM 1168 C CA . ASP A 1 152 ? 17.820 2.890 1.045 1.00 93.56 152 ASP A CA 1
ATOM 1169 C C . ASP A 1 152 ? 17.683 4.252 0.356 1.00 93.56 152 ASP A C 1
ATOM 1171 O O . ASP A 1 152 ? 18.178 4.473 -0.746 1.00 93.56 152 ASP A O 1
ATOM 1175 N N . ARG A 1 153 ? 16.986 5.175 1.022 1.00 92.38 153 ARG A N 1
ATOM 1176 C CA . ARG A 1 153 ? 16.727 6.519 0.502 1.00 92.38 153 ARG A CA 1
ATOM 1177 C C . ARG A 1 153 ? 17.993 7.349 0.343 1.00 92.38 153 ARG A C 1
ATOM 1179 O O . ARG A 1 153 ? 18.019 8.178 -0.552 1.00 92.38 153 ARG A O 1
ATOM 1186 N N . ALA A 1 154 ? 18.997 7.143 1.192 1.00 92.00 154 ALA A N 1
ATOM 1187 C CA . ALA A 1 154 ? 20.226 7.930 1.154 1.00 92.00 154 ALA A CA 1
ATOM 1188 C C . ALA A 1 154 ? 21.131 7.546 -0.026 1.00 92.00 154 ALA A C 1
ATOM 1190 O O . ALA A 1 154 ? 22.031 8.299 -0.381 1.00 92.00 154 ALA A O 1
ATOM 1191 N N . ARG A 1 155 ? 20.905 6.364 -0.609 1.00 91.94 155 ARG A N 1
ATOM 1192 C CA . ARG A 1 155 ? 21.718 5.799 -1.692 1.00 91.94 155 ARG A CA 1
ATOM 1193 C C . ARG A 1 155 ? 20.952 5.655 -3.007 1.00 91.94 155 ARG A C 1
ATOM 1195 O O . ARG A 1 155 ? 21.535 5.246 -4.005 1.00 91.94 155 ARG A O 1
ATOM 1202 N N . LEU A 1 156 ? 19.650 5.943 -2.999 1.00 92.81 156 LEU A N 1
ATOM 1203 C CA . LEU A 1 156 ? 18.792 5.892 -4.177 1.00 92.81 156 LEU A CA 1
ATOM 1204 C C . LEU A 1 156 ? 19.215 6.990 -5.168 1.00 92.81 156 LEU A C 1
ATOM 1206 O O . LEU A 1 156 ? 19.202 8.155 -4.777 1.00 92.81 156 LEU A O 1
ATOM 1210 N N . PRO A 1 157 ? 19.513 6.664 -6.438 1.00 92.56 157 PRO A N 1
ATOM 1211 C CA . PRO A 1 157 ? 19.763 7.687 -7.447 1.00 92.56 157 PRO A CA 1
ATOM 1212 C C . PRO A 1 157 ? 18.524 8.560 -7.687 1.00 92.56 157 PRO A C 1
ATOM 1214 O O . PRO A 1 157 ? 17.431 8.040 -7.927 1.00 92.56 157 PRO A O 1
ATOM 1217 N N . ASP A 1 158 ? 18.701 9.882 -7.677 1.00 91.69 158 ASP A N 1
ATOM 1218 C CA . ASP A 1 158 ? 17.599 10.853 -7.779 1.00 91.69 158 ASP A CA 1
ATOM 1219 C C . ASP A 1 158 ? 16.786 10.721 -9.079 1.00 91.69 158 ASP A C 1
ATOM 1221 O O . ASP A 1 158 ? 15.585 10.999 -9.102 1.00 91.69 158 ASP A O 1
ATOM 1225 N N . THR A 1 159 ? 17.413 10.262 -10.167 1.00 94.00 159 THR A N 1
ATOM 1226 C CA . THR A 1 159 ? 16.762 10.115 -11.477 1.00 94.00 159 THR A CA 1
ATOM 1227 C C . THR A 1 159 ? 16.010 8.797 -11.642 1.00 94.00 159 THR A C 1
ATOM 1229 O O . THR A 1 159 ? 15.101 8.722 -12.471 1.00 94.00 159 THR A O 1
ATOM 1232 N N . TYR A 1 160 ? 16.311 7.779 -10.827 1.00 94.81 160 TYR A N 1
ATOM 1233 C CA . TYR A 1 160 ? 15.852 6.406 -11.056 1.00 94.81 160 TYR A CA 1
ATOM 1234 C C . TYR A 1 160 ? 14.325 6.293 -11.139 1.00 94.81 160 TYR A C 1
ATOM 1236 O O . TYR A 1 160 ? 13.786 5.648 -12.035 1.00 94.81 160 TYR A O 1
ATOM 1244 N N . VAL A 1 161 ? 13.600 6.949 -10.224 1.00 96.69 161 VAL A N 1
ATOM 1245 C CA . VAL A 1 161 ? 12.125 6.897 -10.196 1.00 96.69 161 VAL A CA 1
ATOM 1246 C C . VAL A 1 161 ? 11.532 7.493 -11.469 1.00 96.69 161 VAL A C 1
ATOM 1248 O O . VAL A 1 161 ? 10.559 6.957 -12.000 1.00 96.69 161 VAL A O 1
ATOM 1251 N N . LYS A 1 162 ? 12.118 8.590 -11.958 1.00 97.38 162 LYS A N 1
ATOM 1252 C CA . LYS A 1 162 ? 11.672 9.256 -13.179 1.00 97.38 162 LYS A CA 1
ATOM 1253 C C . LYS A 1 162 ? 11.963 8.387 -14.400 1.00 97.38 162 LYS A C 1
ATOM 1255 O O . LYS A 1 162 ? 11.057 8.158 -15.188 1.00 97.38 162 LYS A O 1
ATOM 1260 N N . GLU A 1 163 ? 13.181 7.870 -14.529 1.00 97.19 163 GLU A N 1
ATOM 1261 C CA . GLU A 1 163 ? 13.589 7.016 -15.653 1.00 97.19 163 GLU A CA 1
ATOM 1262 C C . GLU A 1 163 ? 12.750 5.736 -15.735 1.00 97.19 163 GLU A C 1
ATOM 1264 O O . GLU A 1 163 ? 12.235 5.389 -16.800 1.00 97.19 163 GLU A O 1
ATOM 1269 N N . LEU A 1 164 ? 12.537 5.071 -14.594 1.00 97.81 164 LEU A N 1
ATOM 1270 C CA . LEU A 1 164 ? 11.664 3.904 -14.513 1.00 97.81 164 LEU A CA 1
ATOM 1271 C C . LEU A 1 164 ? 10.218 4.271 -14.875 1.00 97.81 164 LEU A C 1
ATOM 1273 O O . LEU A 1 164 ? 9.555 3.525 -15.593 1.00 97.81 164 LEU A O 1
ATOM 1277 N N . GLY A 1 165 ? 9.732 5.423 -14.404 1.00 98.31 165 GLY A N 1
ATOM 1278 C CA . GLY A 1 165 ? 8.410 5.951 -14.739 1.00 98.31 165 GLY A CA 1
ATOM 1279 C C . GLY A 1 165 ? 8.231 6.217 -16.232 1.00 98.31 165 GLY A C 1
ATOM 1280 O O . GLY A 1 165 ? 7.241 5.773 -16.808 1.00 98.31 165 GLY A O 1
ATOM 1281 N N . ASP A 1 166 ? 9.201 6.874 -16.865 1.00 98.50 166 ASP A N 1
ATOM 1282 C CA . ASP A 1 166 ? 9.189 7.191 -18.295 1.00 98.50 166 ASP A CA 1
ATOM 1283 C C . ASP A 1 166 ? 9.189 5.912 -19.149 1.00 98.50 166 ASP A C 1
ATOM 1285 O O . ASP A 1 166 ? 8.469 5.827 -20.146 1.00 98.50 166 ASP A O 1
ATOM 1289 N N . TRP A 1 167 ? 9.930 4.879 -18.734 1.00 98.50 167 TRP A N 1
ATOM 1290 C CA . TRP A 1 167 ? 9.931 3.578 -19.409 1.00 98.50 167 TRP A CA 1
ATOM 1291 C C . TRP A 1 167 ? 8.623 2.790 -19.206 1.00 98.50 167 TRP A C 1
ATOM 1293 O O . TRP A 1 167 ? 8.130 2.140 -20.137 1.00 98.50 167 TRP A O 1
ATOM 1303 N N . ALA A 1 168 ? 8.048 2.844 -18.002 1.00 98.50 168 ALA A N 1
ATOM 1304 C CA . ALA A 1 168 ? 6.861 2.084 -17.607 1.00 98.50 168 ALA A CA 1
ATOM 1305 C C . ALA A 1 168 ? 5.544 2.714 -18.105 1.00 98.50 168 ALA A C 1
ATOM 1307 O O . ALA A 1 168 ? 4.578 2.008 -18.400 1.00 98.50 168 ALA A O 1
ATOM 1308 N N . ALA A 1 169 ? 5.500 4.039 -18.249 1.00 98.56 169 ALA A N 1
ATOM 1309 C CA . ALA A 1 169 ? 4.325 4.785 -18.689 1.00 98.56 169 ALA A CA 1
ATOM 1310 C C . ALA A 1 169 ? 3.717 4.301 -20.024 1.00 98.56 169 ALA A C 1
ATOM 1312 O O . ALA A 1 169 ? 2.519 3.996 -20.033 1.00 98.56 169 ALA A O 1
ATOM 1313 N N . PRO A 1 170 ? 4.472 4.179 -21.137 1.00 98.25 170 PRO A N 1
ATOM 1314 C CA . PRO A 1 170 ? 3.929 3.682 -22.407 1.00 98.25 170 PRO A CA 1
ATOM 1315 C C . PRO A 1 170 ? 3.521 2.201 -22.363 1.00 98.25 170 PRO A C 1
ATOM 1317 O O . PRO A 1 170 ? 2.879 1.721 -23.288 1.00 98.25 170 PRO A O 1
ATOM 1320 N N . ARG A 1 171 ? 3.866 1.479 -21.290 1.00 98.50 171 ARG A N 1
ATOM 1321 C CA . ARG A 1 171 ? 3.519 0.069 -21.060 1.00 98.50 171 ARG A CA 1
ATOM 1322 C C . ARG A 1 171 ? 2.251 -0.116 -20.229 1.00 98.50 171 ARG A C 1
ATOM 1324 O O . ARG A 1 171 ? 1.911 -1.241 -19.880 1.00 98.50 171 ARG A O 1
ATOM 1331 N N . GLY A 1 172 ? 1.570 0.974 -19.876 1.00 98.44 172 GLY A N 1
ATOM 1332 C CA . GLY A 1 172 ? 0.364 0.929 -19.050 1.00 98.44 172 GLY A CA 1
ATOM 1333 C C . GLY A 1 172 ? 0.640 0.889 -17.547 1.00 98.44 172 GLY A C 1
ATOM 1334 O O . GLY A 1 172 ? -0.267 0.594 -16.777 1.00 98.44 172 GLY A O 1
ATOM 1335 N N . TRP A 1 173 ? 1.855 1.220 -17.101 1.00 98.69 173 TRP A N 1
ATOM 1336 C CA . TRP A 1 173 ? 2.237 1.200 -15.686 1.00 98.69 173 TRP A CA 1
ATOM 1337 C C . TRP A 1 173 ? 2.491 2.611 -15.137 1.00 98.69 173 TRP A C 1
ATOM 1339 O O . TRP A 1 173 ? 2.796 3.553 -15.872 1.00 98.69 173 TRP A O 1
ATOM 1349 N N . THR A 1 174 ? 2.349 2.754 -13.823 1.00 98.19 174 THR A N 1
ATOM 1350 C CA . THR A 1 174 ? 2.650 3.962 -13.051 1.00 98.19 174 THR A CA 1
ATOM 1351 C C . THR A 1 174 ? 3.702 3.632 -12.008 1.00 98.19 174 THR A C 1
ATOM 1353 O O . THR A 1 174 ? 3.602 2.618 -11.315 1.00 98.19 174 THR A O 1
ATOM 1356 N N . VAL A 1 175 ? 4.689 4.513 -11.861 1.00 98.25 175 VAL A N 1
ATOM 1357 C CA . VAL A 1 175 ? 5.767 4.367 -10.882 1.00 98.25 175 VAL A CA 1
ATOM 1358 C C . VAL A 1 175 ? 5.639 5.452 -9.822 1.00 98.25 175 VAL A C 1
ATOM 1360 O O . VAL A 1 175 ? 5.389 6.612 -10.141 1.00 98.25 175 VAL A O 1
ATOM 1363 N N . SER A 1 176 ? 5.790 5.087 -8.550 1.00 96.81 176 SER A N 1
ATOM 1364 C CA . SER A 1 176 ? 5.759 6.052 -7.448 1.00 96.81 176 SER A CA 1
ATOM 1365 C C . SER A 1 176 ? 6.692 5.655 -6.312 1.00 96.81 176 SER A C 1
ATOM 1367 O O . SER A 1 176 ? 6.844 4.475 -6.000 1.00 96.81 176 SER A O 1
ATOM 1369 N N . LEU A 1 177 ? 7.296 6.649 -5.661 1.00 96.00 177 LEU A N 1
ATOM 1370 C CA . LEU A 1 177 ? 8.125 6.457 -4.475 1.00 96.00 177 LEU A CA 1
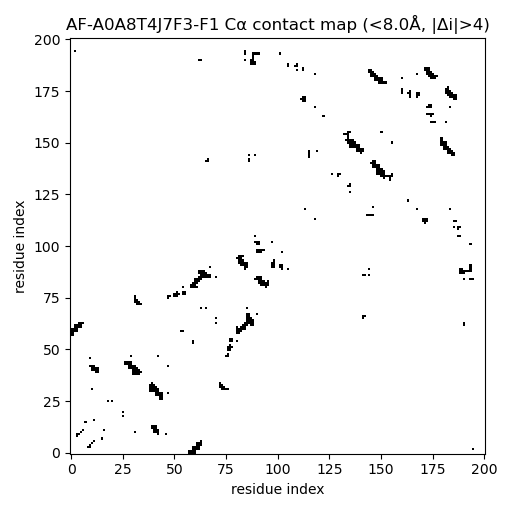ATOM 1371 C C . LEU A 1 177 ? 7.347 6.874 -3.220 1.00 96.00 177 LEU A C 1
ATOM 1373 O O . LEU A 1 177 ? 7.110 8.056 -2.981 1.00 96.00 177 LEU A O 1
ATOM 1377 N N . GLN A 1 178 ? 6.981 5.900 -2.390 1.00 91.69 178 GLN A N 1
ATOM 1378 C CA . GLN A 1 178 ? 6.206 6.095 -1.165 1.00 91.69 178 GLN A CA 1
ATOM 1379 C C . GLN A 1 178 ? 7.015 5.630 0.046 1.00 91.69 178 GLN A C 1
ATOM 1381 O O . GLN A 1 178 ? 7.317 4.445 0.207 1.00 91.69 178 GLN A O 1
ATOM 1386 N N . GLY A 1 179 ? 7.405 6.563 0.918 1.00 90.06 179 GLY A N 1
ATOM 1387 C CA . GLY A 1 179 ? 8.324 6.246 2.013 1.00 90.06 179 GLY A CA 1
ATOM 1388 C C . GLY A 1 179 ? 9.623 5.662 1.455 1.00 90.06 179 GLY A C 1
ATOM 1389 O O . GLY A 1 179 ? 10.321 6.348 0.719 1.00 90.06 179 GLY A O 1
ATOM 1390 N N . ARG A 1 180 ? 9.929 4.400 1.766 1.00 93.50 180 ARG A N 1
ATOM 1391 C CA . ARG A 1 180 ? 11.109 3.667 1.264 1.00 93.50 180 ARG A CA 1
ATOM 1392 C C . ARG A 1 180 ? 10.770 2.632 0.188 1.00 93.50 180 ARG A C 1
ATOM 1394 O O . ARG A 1 180 ? 11.527 1.685 0.005 1.00 93.50 180 ARG A O 1
ATOM 1401 N N . LYS A 1 181 ? 9.611 2.747 -0.459 1.00 95.12 181 LYS A N 1
ATOM 1402 C CA . LYS A 1 181 ? 9.151 1.780 -1.455 1.00 95.12 181 LYS A CA 1
ATOM 1403 C C . LYS A 1 181 ? 8.953 2.447 -2.808 1.00 95.12 181 LYS A C 1
ATOM 1405 O O . LYS A 1 181 ? 8.215 3.426 -2.885 1.00 95.12 181 LYS A O 1
ATOM 1410 N N . ILE A 1 182 ? 9.577 1.910 -3.849 1.00 97.31 182 ILE A N 1
ATOM 1411 C CA . ILE A 1 182 ? 9.281 2.264 -5.241 1.00 97.31 182 ILE A CA 1
ATOM 1412 C C . ILE A 1 182 ? 8.288 1.236 -5.754 1.00 97.31 182 ILE A C 1
ATOM 1414 O O . ILE A 1 182 ? 8.642 0.070 -5.888 1.00 97.31 182 ILE A O 1
ATOM 1418 N N . TYR A 1 183 ? 7.056 1.657 -6.003 1.00 97.69 183 TYR A N 1
ATOM 1419 C CA . TYR A 1 183 ? 6.012 0.822 -6.581 1.00 97.69 183 TYR A CA 1
ATOM 1420 C C . TYR A 1 183 ? 5.975 1.008 -8.092 1.00 97.69 183 TYR A C 1
ATOM 1422 O O . TYR A 1 183 ? 6.000 2.148 -8.551 1.00 97.69 183 TYR A O 1
ATOM 1430 N N . ALA A 1 184 ? 5.836 -0.086 -8.834 1.00 98.31 184 ALA A N 1
ATOM 1431 C CA . ALA A 1 184 ? 5.378 -0.091 -10.217 1.00 98.31 184 ALA A CA 1
ATOM 1432 C C . ALA A 1 184 ? 4.025 -0.803 -10.244 1.00 98.31 184 ALA A C 1
ATOM 1434 O O . ALA A 1 184 ? 3.958 -1.976 -9.889 1.00 98.31 184 ALA A O 1
ATOM 1435 N N . VAL A 1 185 ? 2.958 -0.096 -10.619 1.00 98.31 185 VAL A N 1
ATOM 1436 C CA . VAL A 1 185 ? 1.566 -0.576 -10.553 1.00 98.31 185 VAL A CA 1
ATOM 1437 C C . VAL A 1 185 ? 0.879 -0.384 -11.908 1.00 98.31 185 VAL A C 1
ATOM 1439 O O . VAL A 1 185 ? 1.032 0.694 -12.486 1.00 98.31 185 VAL A O 1
ATOM 1442 N N . PRO A 1 186 ? 0.105 -1.356 -12.425 1.00 98.44 186 PRO A N 1
ATOM 1443 C CA . PRO A 1 186 ? -0.668 -1.155 -13.647 1.00 98.44 186 PRO A CA 1
ATOM 1444 C C . PRO A 1 186 ? -1.682 -0.020 -13.477 1.00 98.44 186 PRO A C 1
ATOM 1446 O O . PRO A 1 186 ? -2.350 0.073 -12.449 1.00 98.44 186 PRO A O 1
ATOM 1449 N N . ARG A 1 187 ? -1.852 0.829 -14.492 1.00 97.69 187 ARG A N 1
ATOM 1450 C CA . ARG A 1 187 ? -2.789 1.966 -14.457 1.00 97.69 187 ARG A CA 1
ATOM 1451 C C . ARG A 1 187 ? -4.244 1.568 -14.173 1.00 97.69 187 ARG A C 1
ATOM 1453 O O . ARG A 1 187 ? -4.885 2.306 -13.426 1.00 97.69 187 ARG A O 1
ATOM 1460 N N . PRO A 1 188 ? -4.779 0.443 -14.692 1.00 96.81 188 PRO A N 1
ATOM 1461 C CA . PRO A 1 188 ? -6.145 0.024 -14.373 1.00 96.81 188 PRO A CA 1
ATOM 1462 C C . PRO A 1 188 ? -6.327 -0.432 -12.916 1.00 96.81 188 PRO A C 1
ATOM 1464 O O . PRO A 1 188 ? -7.453 -0.453 -12.412 1.00 96.81 188 PRO A O 1
ATOM 1467 N N . LEU A 1 189 ? -5.238 -0.795 -12.226 1.00 97.31 189 LEU A N 1
ATOM 1468 C CA . LEU A 1 189 ? -5.266 -1.302 -10.857 1.00 97.31 189 LEU A CA 1
ATOM 1469 C C . LEU A 1 189 ? -5.352 -0.142 -9.863 1.00 97.31 189 LEU A C 1
ATOM 1471 O O . LEU A 1 189 ? -4.335 0.385 -9.409 1.00 97.31 189 LEU A O 1
ATOM 1475 N N . THR A 1 190 ? -6.576 0.267 -9.533 1.00 96.31 190 THR A N 1
ATOM 1476 C CA . THR A 1 190 ? -6.817 1.399 -8.634 1.00 96.31 190 THR A CA 1
ATOM 1477 C C . THR A 1 190 ? -7.779 1.061 -7.505 1.00 96.31 190 THR A C 1
ATOM 1479 O O . THR A 1 190 ? -8.787 0.372 -7.673 1.00 96.31 190 THR A O 1
ATOM 1482 N N . LYS A 1 191 ? -7.498 1.6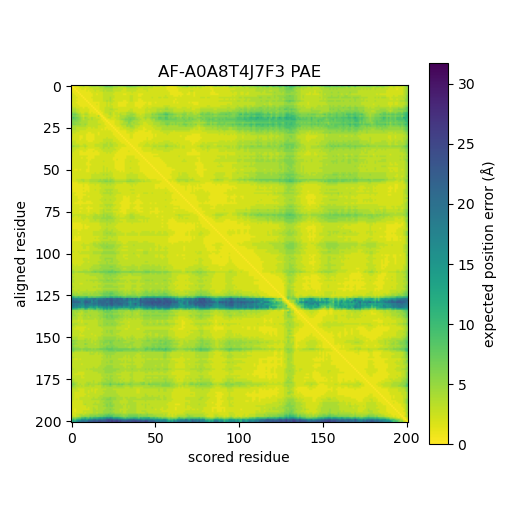52 -6.342 1.00 94.75 191 LYS A N 1
ATOM 1483 C CA . LYS A 1 191 ? -8.376 1.639 -5.171 1.00 94.75 191 LYS A CA 1
ATOM 1484 C C . LYS A 1 191 ? -9.771 2.187 -5.489 1.00 94.75 191 LYS A C 1
ATOM 1486 O O . LYS A 1 191 ? -10.769 1.614 -5.067 1.00 94.75 191 LYS A O 1
ATOM 1491 N N . SER A 1 192 ? -9.842 3.279 -6.253 1.00 94.94 192 SER A N 1
ATOM 1492 C CA . SER A 1 192 ? -11.102 3.931 -6.622 1.00 94.94 192 SER A CA 1
ATOM 1493 C C . SER A 1 192 ? -11.989 3.045 -7.491 1.00 94.94 192 SER A C 1
ATOM 1495 O O . SER A 1 192 ? -13.198 3.051 -7.289 1.00 94.94 192 SER A O 1
ATOM 1497 N N . ALA A 1 193 ? -11.422 2.247 -8.402 1.00 94.94 193 ALA A N 1
ATOM 1498 C CA . ALA A 1 193 ? -12.206 1.307 -9.199 1.00 94.94 193 ALA A CA 1
ATOM 1499 C C . ALA A 1 193 ? -12.873 0.227 -8.331 1.00 94.94 193 ALA A C 1
ATOM 1501 O O . ALA A 1 193 ? -14.033 -0.104 -8.568 1.00 94.94 193 ALA A O 1
ATOM 1502 N N . ALA A 1 194 ? -12.171 -0.288 -7.316 1.00 94.94 194 ALA A N 1
ATOM 1503 C CA . ALA A 1 194 ? -12.731 -1.265 -6.379 1.00 94.94 194 ALA A CA 1
ATOM 1504 C C . ALA A 1 194 ? -13.822 -0.648 -5.489 1.00 94.94 194 ALA A C 1
ATOM 1506 O O . ALA A 1 194 ? -14.872 -1.249 -5.291 1.00 94.94 194 ALA A O 1
ATOM 1507 N N . ILE A 1 195 ? -13.616 0.584 -5.012 1.00 95.62 195 ILE A N 1
ATOM 1508 C CA . ILE A 1 195 ? -14.649 1.315 -4.264 1.00 95.62 195 ILE A CA 1
ATOM 1509 C C . ILE A 1 195 ? -15.875 1.597 -5.133 1.00 95.62 195 ILE A C 1
ATOM 1511 O O . ILE A 1 195 ? -16.997 1.428 -4.668 1.00 95.62 195 ILE A O 1
ATOM 1515 N N . ALA A 1 196 ? -15.686 1.983 -6.396 1.00 94.31 196 ALA A N 1
ATOM 1516 C CA . ALA A 1 196 ? -16.796 2.210 -7.313 1.00 94.31 196 ALA A CA 1
ATOM 1517 C C . ALA A 1 196 ? -17.638 0.941 -7.511 1.00 94.31 196 ALA A C 1
ATOM 1519 O O . ALA A 1 196 ? -18.858 1.040 -7.562 1.00 94.31 196 ALA A O 1
ATOM 1520 N N . ALA A 1 197 ? -17.016 -0.244 -7.547 1.00 92.06 197 ALA A N 1
ATOM 1521 C CA . ALA A 1 197 ? -17.731 -1.514 -7.668 1.00 92.06 197 ALA A CA 1
ATOM 1522 C C . ALA A 1 197 ? -18.692 -1.792 -6.496 1.00 92.06 197 ALA A C 1
ATOM 1524 O O . ALA A 1 197 ? -19.739 -2.389 -6.718 1.00 92.06 197 ALA A O 1
ATOM 1525 N N . LEU A 1 198 ? -18.386 -1.300 -5.289 1.00 91.06 198 LEU A N 1
ATOM 1526 C CA . LEU A 1 198 ? -19.259 -1.410 -4.111 1.00 91.06 198 LEU A CA 1
ATOM 1527 C C . LEU A 1 198 ? -20.459 -0.450 -4.126 1.00 91.06 198 LEU A C 1
ATOM 1529 O O . LEU A 1 198 ? -21.349 -0.567 -3.288 1.00 91.06 198 LEU A O 1
ATOM 1533 N N . LEU A 1 199 ? -20.467 0.553 -5.009 1.00 86.06 199 LEU A N 1
ATOM 1534 C CA . LEU A 1 199 ? -21.568 1.521 -5.112 1.00 86.06 199 LEU A CA 1
ATOM 1535 C C . LEU A 1 199 ? -22.667 1.067 -6.081 1.00 86.06 199 LEU A C 1
ATOM 1537 O O . LEU A 1 199 ? -23.752 1.642 -6.079 1.00 86.06 199 LEU A O 1
ATOM 1541 N N . VAL A 1 200 ? -22.375 0.070 -6.917 1.00 72.56 200 VAL A N 1
ATOM 1542 C CA . VAL A 1 200 ? -23.279 -0.494 -7.936 1.00 72.56 200 VAL A CA 1
ATOM 1543 C C . VAL A 1 200 ? -23.738 -1.921 -7.606 1.00 72.56 200 VAL A C 1
ATOM 1545 O O . VAL A 1 200 ? -24.445 -2.524 -8.412 1.00 72.56 200 VAL A O 1
ATOM 1548 N N . SER A 1 201 ? -23.342 -2.447 -6.444 1.00 58.22 201 SER A N 1
ATOM 1549 C CA . SER A 1 201 ? -23.676 -3.781 -5.923 1.00 58.22 201 SER A CA 1
ATOM 1550 C C . SER A 1 201 ? -24.860 -3.770 -4.965 1.00 58.22 201 SER A C 1
ATOM 1552 O O . SER A 1 201 ? -24.865 -2.871 -4.090 1.00 58.22 201 SER A O 1
#

pLDDT: mean 94.75, std 6.88, range [58.22, 98.69]